Protein AF-A0A4Q4U4B1-F1 (afdb_monomer)

Mean predicted aligned error: 14.57 Å

Structure (mmCIF, N/CA/C/O backbone):
data_AF-A0A4Q4U4B1-F1
#
_entry.id   AF-A0A4Q4U4B1-F1
#
loop_
_atom_site.group_PDB
_atom_site.id
_atom_site.type_symbol
_atom_site.label_atom_id
_atom_site.label_alt_id
_atom_site.label_comp_id
_atom_site.label_asym_id
_atom_site.label_entity_id
_atom_site.label_seq_id
_atom_site.pdbx_PDB_ins_code
_atom_site.Cartn_x
_atom_site.Cartn_y
_atom_site.Cartn_z
_atom_site.occupancy
_atom_site.B_iso_or_equiv
_atom_site.auth_seq_id
_atom_site.auth_comp_id
_atom_site.auth_asym_id
_atom_site.auth_atom_id
_atom_site.pdbx_PDB_model_num
ATOM 1 N N . MET A 1 1 ? 10.221 44.902 -9.399 1.00 35.25 1 MET A N 1
ATOM 2 C CA . MET A 1 1 ? 10.440 44.088 -10.611 1.00 35.25 1 MET A CA 1
ATOM 3 C C . MET A 1 1 ? 10.568 42.653 -10.147 1.00 35.25 1 MET A C 1
ATOM 5 O O . MET A 1 1 ? 11.417 42.400 -9.306 1.00 35.25 1 MET A O 1
ATOM 9 N N . ALA A 1 2 ? 9.642 41.782 -10.545 1.00 31.12 2 ALA A N 1
ATOM 10 C CA . ALA A 1 2 ? 9.641 40.383 -10.126 1.00 31.12 2 ALA A CA 1
ATOM 11 C C . ALA A 1 2 ? 10.619 39.601 -11.010 1.00 31.12 2 ALA A C 1
ATOM 13 O O . ALA A 1 2 ? 10.544 39.705 -12.234 1.00 31.12 2 ALA A O 1
ATOM 14 N N . GLU A 1 3 ? 11.543 38.870 -10.393 1.00 31.72 3 GLU A N 1
ATOM 15 C CA . GLU A 1 3 ? 12.432 37.963 -11.113 1.00 31.72 3 GLU A CA 1
ATOM 16 C C . GLU A 1 3 ? 11.617 36.818 -11.736 1.00 31.72 3 GLU A C 1
ATOM 18 O O . GLU A 1 3 ? 10.682 36.311 -11.104 1.00 31.72 3 GLU A O 1
ATOM 23 N N . PRO A 1 4 ? 11.929 36.410 -12.976 1.00 34.06 4 PRO A N 1
ATOM 24 C CA . PRO A 1 4 ? 11.240 35.307 -13.616 1.00 34.06 4 PRO A CA 1
ATOM 25 C C . PRO A 1 4 ? 11.594 33.996 -12.909 1.00 34.06 4 PRO A C 1
ATOM 27 O O . PRO A 1 4 ? 12.762 33.640 -12.760 1.00 34.06 4 PRO A O 1
ATOM 30 N N . ILE A 1 5 ? 10.561 33.256 -12.508 1.00 35.19 5 ILE A N 1
ATOM 31 C CA . ILE A 1 5 ? 10.685 31.866 -12.071 1.00 35.19 5 ILE A CA 1
ATOM 32 C C . ILE A 1 5 ? 11.174 31.062 -13.279 1.00 35.19 5 ILE A C 1
ATOM 34 O O . ILE A 1 5 ? 10.413 30.812 -14.215 1.00 35.19 5 ILE A O 1
ATOM 38 N N . ILE A 1 6 ? 12.448 30.673 -13.271 1.00 33.06 6 ILE A N 1
ATOM 39 C CA . ILE A 1 6 ? 12.983 29.721 -14.242 1.00 33.06 6 ILE A CA 1
ATOM 40 C C . ILE A 1 6 ? 12.485 28.337 -13.834 1.00 33.06 6 ILE A C 1
ATOM 42 O O . ILE A 1 6 ? 12.949 27.747 -12.861 1.00 33.06 6 ILE A O 1
ATOM 46 N N . ILE A 1 7 ? 11.498 27.834 -14.571 1.00 36.81 7 ILE A N 1
ATOM 47 C CA . ILE A 1 7 ? 11.110 26.427 -14.514 1.00 36.81 7 ILE A CA 1
ATOM 48 C C . ILE A 1 7 ? 12.234 25.656 -15.210 1.00 36.81 7 ILE A C 1
ATOM 50 O O . ILE A 1 7 ? 12.491 25.864 -16.395 1.00 36.81 7 ILE A O 1
ATOM 54 N N . ASN A 1 8 ? 12.943 24.812 -14.461 1.00 36.69 8 ASN A N 1
ATOM 55 C CA . ASN A 1 8 ? 14.003 23.963 -14.996 1.00 36.69 8 ASN A CA 1
ATOM 56 C C . ASN A 1 8 ? 13.370 22.914 -15.931 1.00 36.69 8 ASN A C 1
ATOM 58 O O . ASN A 1 8 ? 12.749 21.961 -15.473 1.00 36.69 8 ASN A O 1
ATOM 62 N N . LEU A 1 9 ? 13.494 23.114 -17.244 1.00 40.62 9 LEU A N 1
ATOM 63 C CA . LEU A 1 9 ? 12.963 22.237 -18.300 1.00 40.62 9 LEU A CA 1
ATOM 64 C C . LEU A 1 9 ? 13.873 21.019 -18.590 1.00 40.62 9 LEU A C 1
ATOM 66 O O . LEU A 1 9 ? 13.702 20.353 -19.607 1.00 40.62 9 LEU A O 1
ATOM 70 N N . SER A 1 10 ? 14.863 20.727 -17.736 1.00 46.00 10 SER A N 1
ATOM 71 C CA . SER A 1 10 ? 15.859 19.666 -17.967 1.00 46.00 10 SER A CA 1
ATOM 72 C C . SER A 1 10 ? 15.389 18.252 -17.610 1.00 46.00 10 SER A C 1
ATOM 74 O O . SER A 1 10 ? 15.945 17.288 -18.131 1.00 46.00 10 SER A O 1
ATOM 76 N N . ASP A 1 11 ? 14.381 18.104 -16.743 1.00 53.09 11 ASP A N 1
ATOM 77 C CA . ASP A 1 11 ? 13.978 16.789 -16.212 1.00 53.09 11 ASP A CA 1
ATOM 78 C C . ASP A 1 11 ? 13.028 16.008 -17.138 1.00 53.09 11 ASP A C 1
ATOM 80 O O . ASP A 1 11 ? 12.993 14.776 -17.084 1.00 53.09 11 ASP A O 1
ATOM 84 N N . GLU A 1 12 ? 12.299 16.683 -18.038 1.00 56.47 12 GLU A N 1
ATOM 85 C CA . GLU A 1 12 ? 11.370 16.010 -18.964 1.00 56.47 12 GLU A CA 1
ATOM 86 C C . GLU A 1 12 ? 12.099 15.110 -19.983 1.00 56.47 12 GLU A C 1
ATOM 88 O O . GLU A 1 12 ? 11.572 14.071 -20.396 1.00 56.47 12 GLU A O 1
ATOM 93 N N . ASP A 1 13 ? 13.331 15.461 -20.369 1.00 70.06 13 ASP A N 1
ATOM 94 C CA . ASP A 1 13 ? 14.094 14.719 -21.382 1.00 70.06 13 ASP A CA 1
ATOM 95 C C . ASP A 1 13 ? 14.660 13.398 -20.829 1.00 70.06 13 ASP A C 1
ATOM 97 O O . ASP A 1 13 ? 14.615 12.353 -21.486 1.00 70.06 13 ASP A O 1
ATOM 101 N N . GLY A 1 14 ? 15.112 13.404 -19.569 1.00 77.81 14 GLY A N 1
ATOM 102 C CA . GLY A 1 14 ? 15.640 12.215 -18.894 1.00 77.81 14 GLY A CA 1
ATOM 103 C C . GLY A 1 14 ? 14.582 11.126 -18.717 1.00 77.81 14 GLY A C 1
ATOM 104 O O . GLY A 1 14 ? 14.799 9.968 -19.094 1.00 77.81 14 GLY A O 1
ATOM 105 N N . SER A 1 15 ? 13.405 11.498 -18.209 1.00 83.25 15 SER A N 1
ATOM 106 C CA . SER A 1 15 ? 12.271 10.582 -18.053 1.00 83.25 15 SER A CA 1
ATOM 107 C C . SER A 1 15 ? 11.820 9.992 -19.378 1.00 83.25 15 SER A C 1
ATOM 109 O O . SER A 1 15 ? 11.672 8.771 -19.492 1.00 83.25 15 SER A O 1
ATOM 111 N N . LYS A 1 16 ? 11.645 10.835 -20.401 1.00 86.44 16 LYS A N 1
ATOM 112 C CA . LYS A 1 16 ? 11.211 10.388 -21.725 1.00 86.44 16 LYS A CA 1
ATOM 113 C C . LYS A 1 16 ? 12.208 9.409 -22.338 1.00 86.44 16 LYS A C 1
ATOM 115 O O . LYS A 1 16 ? 11.804 8.322 -22.753 1.00 86.44 16 LYS A O 1
ATOM 120 N N . ARG A 1 17 ? 13.508 9.725 -22.295 1.00 88.75 17 ARG A N 1
ATOM 121 C CA . ARG A 1 17 ? 14.579 8.841 -22.783 1.00 88.75 17 ARG A CA 1
ATOM 122 C C . ARG A 1 17 ? 14.534 7.471 -22.113 1.00 88.75 17 ARG A C 1
ATOM 124 O O . ARG A 1 17 ? 14.611 6.440 -22.780 1.00 88.75 17 ARG A O 1
ATOM 131 N N . VAL A 1 18 ? 14.388 7.449 -20.790 1.00 90.00 18 VAL A N 1
ATOM 132 C CA . VAL A 1 18 ? 14.334 6.206 -20.017 1.00 90.00 18 VAL A CA 1
ATOM 133 C C . VAL A 1 18 ? 13.080 5.390 -20.343 1.00 90.00 18 VAL A C 1
ATOM 135 O O . VAL A 1 18 ? 13.155 4.163 -20.456 1.00 90.00 18 VAL A O 1
ATOM 138 N N . VAL A 1 19 ? 11.929 6.043 -20.508 1.00 92.12 19 VAL A N 1
ATOM 139 C CA . VAL A 1 19 ? 10.676 5.383 -20.896 1.00 92.12 19 VAL A CA 1
ATOM 140 C C . VAL A 1 19 ? 10.771 4.799 -22.304 1.00 92.12 19 VAL A C 1
ATOM 142 O O . VAL A 1 19 ? 10.322 3.669 -22.514 1.00 92.12 19 VAL A O 1
ATOM 145 N N . ASP A 1 20 ? 11.380 5.516 -23.246 1.00 91.75 20 ASP A N 1
ATOM 146 C CA . ASP A 1 20 ? 11.574 5.050 -24.620 1.00 91.75 20 ASP A CA 1
ATOM 147 C C . ASP A 1 20 ? 12.553 3.871 -24.691 1.00 91.75 20 ASP A C 1
ATOM 149 O O . ASP A 1 20 ? 12.300 2.905 -25.419 1.00 91.75 20 ASP A O 1
ATOM 153 N N . GLU A 1 21 ? 13.608 3.867 -23.870 1.00 92.62 21 GLU A N 1
ATOM 154 C CA . GLU A 1 21 ? 14.495 2.708 -23.718 1.00 92.62 21 GLU A CA 1
ATOM 155 C C . GLU A 1 21 ? 13.730 1.487 -23.189 1.00 92.62 21 GLU A C 1
ATOM 157 O O . GLU A 1 21 ? 13.805 0.405 -23.774 1.00 92.62 21 GLU A O 1
ATOM 162 N N . LEU A 1 22 ? 12.931 1.652 -22.127 1.00 92.69 22 LEU A N 1
ATOM 163 C CA . LEU A 1 22 ? 12.118 0.566 -21.571 1.00 92.69 22 LEU A CA 1
ATOM 164 C C . LEU A 1 22 ? 11.094 0.053 -22.594 1.00 92.69 22 LEU A C 1
ATOM 166 O O . LEU A 1 22 ? 10.910 -1.158 -22.736 1.00 92.69 22 LEU A O 1
ATOM 170 N N . ARG A 1 23 ? 10.437 0.950 -23.334 1.00 94.19 23 ARG A N 1
ATOM 171 C CA . ARG A 1 23 ? 9.486 0.594 -24.394 1.00 94.19 23 ARG A CA 1
ATOM 172 C C . ARG A 1 23 ? 10.165 -0.205 -25.504 1.00 94.19 23 ARG A C 1
ATOM 174 O O . ARG A 1 23 ? 9.647 -1.251 -25.897 1.00 94.19 23 ARG A O 1
ATOM 181 N N . THR A 1 24 ? 11.323 0.257 -25.965 1.00 93.19 24 THR A N 1
ATOM 182 C CA . THR A 1 24 ? 12.123 -0.407 -27.003 1.00 93.19 24 THR A CA 1
ATOM 183 C C . THR A 1 24 ? 12.569 -1.786 -26.536 1.00 93.19 24 THR A C 1
ATOM 185 O O . THR A 1 24 ? 12.336 -2.779 -27.225 1.00 93.19 24 THR A O 1
ATOM 188 N N . HIS A 1 25 ? 13.105 -1.886 -25.322 1.00 93.12 25 HIS A N 1
ATOM 189 C CA . HIS A 1 25 ? 13.522 -3.149 -24.723 1.00 93.12 25 HIS A CA 1
ATOM 190 C C . HIS A 1 25 ? 12.370 -4.159 -24.631 1.00 93.12 25 HIS A C 1
ATOM 192 O O . HIS A 1 25 ? 12.463 -5.288 -25.112 1.00 93.12 25 HIS A O 1
ATOM 198 N N . PHE A 1 26 ? 11.221 -3.757 -24.086 1.00 92.81 26 PHE A N 1
ATOM 199 C CA . PHE A 1 26 ? 10.075 -4.662 -23.965 1.00 92.81 26 PHE A CA 1
ATOM 200 C C . PHE A 1 26 ? 9.342 -4.926 -25.288 1.00 92.81 26 PHE A C 1
ATOM 202 O O . PHE A 1 26 ? 8.484 -5.808 -25.333 1.00 92.81 26 PHE A O 1
ATOM 209 N N . SER A 1 27 ? 9.688 -4.241 -26.381 1.00 88.62 27 SER A N 1
ATOM 210 C CA . SER A 1 27 ? 9.218 -4.622 -27.717 1.00 88.62 27 SER A CA 1
ATOM 211 C C . SER A 1 27 ? 9.907 -5.905 -28.213 1.00 88.62 27 SER A C 1
ATOM 213 O O . SER A 1 27 ? 9.246 -6.783 -28.778 1.00 88.62 27 SER A O 1
ATOM 215 N N . THR A 1 28 ? 11.198 -6.077 -27.902 1.00 87.38 28 THR A N 1
ATOM 216 C CA . THR A 1 28 ? 12.039 -7.187 -28.391 1.00 87.38 28 THR A CA 1
ATOM 217 C C . THR A 1 28 ? 11.976 -8.418 -27.483 1.00 87.38 28 THR A C 1
ATOM 219 O O . THR A 1 28 ? 12.123 -9.555 -27.939 1.00 87.38 28 THR A O 1
ATOM 222 N N . VAL A 1 29 ? 11.689 -8.233 -26.191 1.00 87.75 29 VAL A N 1
ATOM 223 C CA . VAL A 1 29 ? 11.566 -9.333 -25.226 1.00 87.75 29 VAL A CA 1
ATOM 224 C C . VAL A 1 29 ? 10.427 -10.292 -25.612 1.00 87.75 29 VAL A C 1
ATOM 226 O O . VAL A 1 29 ? 9.265 -9.920 -25.770 1.00 87.75 29 VAL A O 1
ATOM 229 N N . ARG A 1 30 ? 10.732 -11.594 -25.693 1.00 82.50 30 ARG A N 1
ATOM 230 C CA . ARG A 1 30 ? 9.799 -12.624 -26.198 1.00 82.50 30 ARG A CA 1
ATOM 231 C C . ARG A 1 30 ? 8.500 -12.785 -25.394 1.00 82.50 30 ARG A C 1
ATOM 233 O O . ARG A 1 30 ? 7.482 -13.154 -25.966 1.00 82.50 30 ARG A O 1
ATOM 240 N N . ARG A 1 31 ? 8.527 -12.602 -24.068 1.00 85.88 31 ARG A N 1
ATOM 241 C CA . ARG A 1 31 ? 7.408 -12.973 -23.164 1.00 85.88 31 ARG A CA 1
ATOM 242 C C . ARG A 1 31 ? 6.678 -11.796 -22.526 1.00 85.88 31 ARG A C 1
ATOM 244 O O . ARG A 1 31 ? 5.652 -12.018 -21.888 1.00 85.88 31 ARG A O 1
ATOM 251 N N . TRP A 1 32 ? 7.205 -10.590 -22.669 1.00 89.69 32 TRP A N 1
ATOM 252 C CA . TRP A 1 32 ? 6.700 -9.388 -22.018 1.00 89.69 32 TRP A CA 1
ATOM 253 C C . TRP A 1 32 ? 6.580 -8.281 -23.046 1.00 89.69 32 TRP A C 1
ATOM 255 O O . TRP A 1 32 ? 7.331 -8.272 -24.014 1.00 89.69 32 TRP A O 1
ATOM 265 N N . GLU A 1 33 ? 5.630 -7.386 -22.833 1.00 91.62 33 GLU A N 1
ATOM 266 C CA . GLU A 1 33 ? 5.438 -6.185 -23.632 1.00 91.62 33 GLU A CA 1
ATOM 267 C C . GLU A 1 33 ? 5.189 -4.986 -22.723 1.00 91.62 33 GLU A C 1
ATOM 269 O O . GLU A 1 33 ? 4.611 -5.114 -21.636 1.00 91.62 33 GLU A O 1
ATOM 274 N N . PHE A 1 34 ? 5.638 -3.822 -23.182 1.00 93.31 34 PHE A N 1
ATOM 275 C CA . PHE A 1 34 ? 5.333 -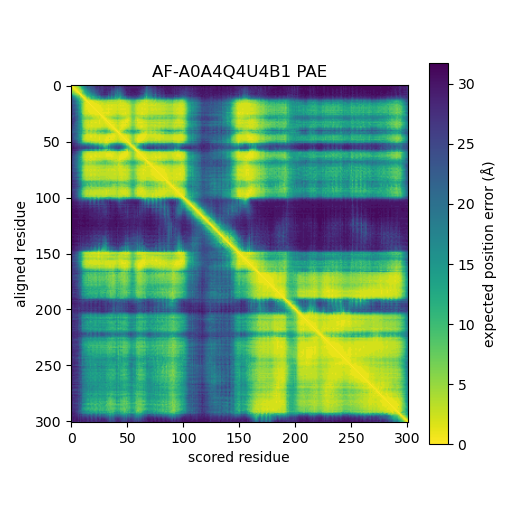2.548 -22.554 1.00 93.31 34 PHE A CA 1
ATOM 276 C C . PHE A 1 34 ? 3.828 -2.277 -22.656 1.00 93.31 34 PHE A C 1
ATOM 278 O O . PHE A 1 34 ? 3.251 -2.397 -23.735 1.00 93.31 34 PHE A O 1
ATOM 285 N N . GLU A 1 35 ? 3.189 -1.905 -21.546 1.00 92.12 35 GLU A N 1
ATOM 286 C CA . GLU A 1 35 ? 1.764 -1.561 -21.524 1.00 92.12 35 GLU A CA 1
ATOM 287 C C . GLU A 1 35 ? 1.560 -0.054 -21.335 1.00 92.12 35 GLU A C 1
ATOM 289 O O . GLU A 1 35 ? 0.910 0.575 -22.162 1.00 92.12 35 GLU A O 1
ATOM 294 N N . THR A 1 36 ? 2.110 0.543 -20.272 1.00 92.56 36 THR A N 1
ATOM 295 C CA . THR A 1 36 ? 1.952 1.985 -20.001 1.00 92.56 36 THR A CA 1
ATOM 296 C C . THR A 1 36 ? 3.011 2.511 -19.036 1.00 92.56 36 THR A C 1
ATOM 298 O O . THR A 1 36 ? 3.532 1.757 -18.218 1.00 92.56 36 THR A O 1
ATOM 301 N N . LEU A 1 37 ? 3.266 3.819 -19.056 1.00 91.00 37 LEU A N 1
ATOM 302 C CA . LEU A 1 37 ? 3.885 4.522 -17.931 1.00 91.00 37 LEU A CA 1
ATOM 303 C C . LEU A 1 37 ? 2.884 4.565 -16.761 1.00 91.00 37 LEU A C 1
ATOM 305 O O . LEU A 1 37 ? 1.696 4.806 -16.981 1.00 91.00 37 LEU A O 1
ATOM 309 N N . LEU A 1 38 ? 3.333 4.262 -15.541 1.00 86.56 38 LEU A N 1
ATOM 310 C CA . LEU A 1 38 ? 2.514 4.318 -14.320 1.00 86.56 38 LEU A CA 1
ATOM 311 C C . LEU A 1 38 ? 2.822 5.545 -13.479 1.00 86.56 38 LEU A C 1
ATOM 313 O O . LEU A 1 38 ? 1.910 6.141 -12.911 1.00 86.56 38 LEU A O 1
ATOM 317 N N . GLN A 1 39 ? 4.106 5.859 -13.350 1.00 83.44 39 GLN A N 1
ATOM 318 C CA . GLN A 1 39 ? 4.572 6.969 -12.547 1.00 83.44 39 GLN A CA 1
ATOM 319 C C . GLN A 1 39 ? 5.866 7.513 -13.131 1.00 83.44 39 GLN A C 1
ATOM 321 O O . GLN A 1 39 ? 6.767 6.756 -13.489 1.00 83.44 39 GLN A O 1
ATOM 326 N N . GLU A 1 40 ? 5.939 8.830 -13.148 1.00 85.62 40 GLU A N 1
ATOM 327 C CA . GLU A 1 40 ? 7.150 9.601 -13.340 1.00 85.62 40 GLU A CA 1
ATOM 328 C C . GLU A 1 40 ? 7.421 10.337 -12.030 1.00 85.62 40 GLU A C 1
ATOM 330 O O . GLU A 1 40 ? 6.496 10.844 -11.387 1.00 85.62 40 GLU A O 1
ATOM 335 N N . GLY A 1 41 ? 8.660 10.303 -11.562 1.00 74.50 41 GLY A N 1
ATOM 336 C CA . GLY A 1 41 ? 9.058 10.994 -10.349 1.00 74.50 41 GLY A CA 1
ATOM 337 C C . GLY A 1 41 ? 10.497 11.459 -10.449 1.00 74.50 41 GLY A C 1
ATOM 338 O O . GLY A 1 41 ? 11.254 10.957 -11.272 1.00 74.50 41 GLY A O 1
ATOM 339 N N . ALA A 1 42 ? 10.877 12.363 -9.547 1.00 71.62 42 ALA A N 1
ATOM 340 C CA . ALA A 1 42 ? 12.203 12.981 -9.529 1.00 71.62 42 ALA A CA 1
ATOM 341 C C . ALA A 1 42 ? 13.368 11.971 -9.505 1.00 71.62 42 ALA A C 1
ATOM 343 O O . ALA A 1 42 ? 14.458 12.279 -9.956 1.00 71.62 42 ALA A O 1
ATOM 344 N N . TYR A 1 43 ? 13.137 10.756 -8.993 1.00 76.50 43 TYR A N 1
ATOM 345 C CA . TYR A 1 43 ? 14.179 9.740 -8.815 1.00 76.50 43 TYR A CA 1
ATOM 346 C C . TYR A 1 43 ? 14.106 8.577 -9.814 1.00 76.50 43 TYR A C 1
ATOM 348 O O . TYR A 1 43 ? 14.902 7.642 -9.743 1.00 76.50 43 TYR A O 1
ATOM 356 N N . GLY A 1 44 ? 13.098 8.536 -10.686 1.00 86.25 44 GLY A N 1
ATOM 357 C CA . GLY A 1 44 ? 12.864 7.350 -11.501 1.00 86.25 44 GLY A CA 1
ATOM 358 C C . GLY A 1 44 ? 11.503 7.293 -12.169 1.00 86.25 44 GLY A C 1
ATOM 359 O O . GLY A 1 44 ? 10.553 7.972 -11.7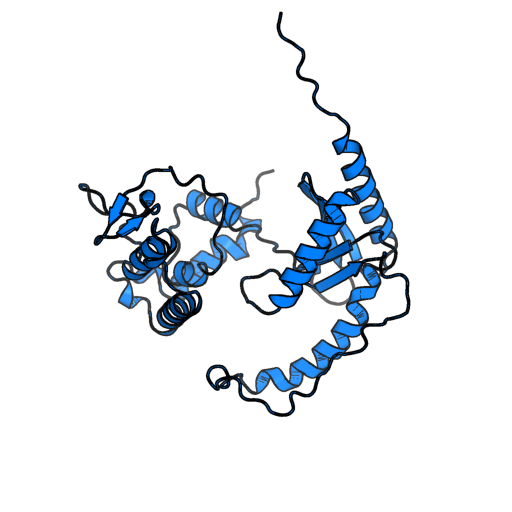80 1.00 86.25 44 GLY A O 1
ATOM 360 N N . VAL A 1 45 ? 11.391 6.373 -13.120 1.00 91.69 45 VAL A N 1
ATOM 361 C CA . VAL A 1 45 ? 10.123 6.018 -13.758 1.00 91.69 45 VAL A CA 1
ATOM 362 C C . VAL A 1 45 ? 9.671 4.634 -13.318 1.00 91.69 45 VAL A C 1
ATOM 364 O O . VAL A 1 45 ? 10.474 3.743 -13.022 1.00 91.69 45 VAL A O 1
ATOM 367 N N . VAL A 1 46 ? 8.357 4.437 -13.310 1.00 92.50 46 VAL A N 1
ATOM 368 C CA . VAL A 1 46 ? 7.720 3.139 -13.115 1.00 92.50 46 VAL A CA 1
ATOM 369 C C . VAL A 1 46 ? 6.813 2.865 -14.299 1.00 92.50 46 VAL A C 1
ATOM 371 O O . VAL A 1 46 ? 5.875 3.616 -14.557 1.00 92.50 46 VAL A O 1
ATOM 374 N N . VAL A 1 47 ? 7.051 1.762 -14.997 1.00 93.75 47 VAL A N 1
ATOM 375 C CA . VAL A 1 47 ? 6.257 1.331 -16.152 1.00 93.75 47 VAL A CA 1
ATOM 376 C C . VAL A 1 47 ? 5.533 0.029 -15.839 1.00 93.75 47 VAL A C 1
ATOM 378 O O . VAL A 1 47 ? 6.004 -0.799 -15.059 1.00 93.75 47 VAL A O 1
ATOM 381 N N . ARG A 1 48 ? 4.373 -0.175 -16.452 1.00 93.81 48 ARG A N 1
ATOM 382 C CA . ARG A 1 48 ? 3.642 -1.437 -16.424 1.00 93.81 48 ARG A CA 1
ATOM 383 C C . ARG A 1 48 ? 4.023 -2.258 -17.640 1.00 93.81 48 ARG A C 1
ATOM 385 O O . ARG A 1 48 ? 3.935 -1.775 -18.769 1.00 93.81 48 ARG A O 1
ATOM 392 N N . ILE A 1 49 ? 4.376 -3.512 -17.402 1.00 92.88 49 ILE A N 1
ATOM 393 C CA . ILE A 1 49 ? 4.548 -4.514 -18.451 1.00 92.88 49 ILE A CA 1
ATOM 394 C C . ILE A 1 49 ? 3.507 -5.610 -18.275 1.00 92.88 49 ILE A C 1
ATOM 396 O O . ILE A 1 49 ? 3.149 -5.974 -17.150 1.00 92.88 49 ILE A O 1
ATOM 400 N N . LYS A 1 50 ? 3.045 -6.174 -19.386 1.00 91.12 50 LYS A N 1
ATOM 401 C CA . LYS A 1 50 ? 2.143 -7.326 -19.388 1.00 91.12 50 LYS A CA 1
ATOM 402 C C . LYS A 1 50 ? 2.806 -8.509 -20.072 1.00 91.12 50 LYS A C 1
ATOM 404 O O . LYS A 1 50 ? 3.639 -8.365 -20.965 1.00 91.12 50 LYS A O 1
ATOM 409 N N . LYS A 1 51 ? 2.479 -9.706 -19.605 1.00 88.56 51 LYS A N 1
ATOM 410 C CA . LYS A 1 51 ? 2.923 -10.943 -20.236 1.00 88.56 51 LYS A CA 1
ATOM 411 C C . LYS A 1 51 ? 2.191 -11.081 -21.570 1.00 88.56 51 LYS A C 1
ATOM 413 O O . LYS A 1 51 ? 0.962 -11.048 -21.581 1.00 88.56 51 LYS A O 1
ATOM 418 N N . LYS A 1 52 ? 2.938 -11.277 -22.658 1.00 84.69 52 LYS A N 1
ATOM 419 C CA . LYS A 1 52 ? 2.372 -11.533 -23.990 1.00 84.69 52 LYS A CA 1
ATOM 420 C C . LYS A 1 52 ? 1.454 -12.757 -23.917 1.00 84.69 52 LYS A C 1
ATOM 422 O O . LYS A 1 52 ? 1.824 -13.776 -23.318 1.00 84.69 52 LYS A O 1
ATOM 427 N N . THR A 1 53 ? 0.255 -12.637 -24.479 1.00 72.75 53 THR A N 1
ATOM 428 C CA . THR A 1 53 ? -0.772 -13.683 -24.450 1.00 72.75 53 THR A CA 1
ATOM 429 C C . THR A 1 53 ? -0.225 -14.967 -25.079 1.00 72.75 53 THR A C 1
ATOM 431 O O . THR A 1 53 ? 0.318 -14.949 -26.180 1.00 72.75 53 THR A O 1
ATOM 434 N N . GLY A 1 54 ? -0.330 -16.087 -24.364 1.00 63.78 54 GLY A N 1
ATOM 435 C CA . GLY A 1 54 ? -0.049 -17.430 -24.883 1.00 63.78 54 GLY A CA 1
ATOM 436 C C . GLY A 1 54 ? -1.233 -18.354 -24.601 1.00 63.78 54 GLY A C 1
ATOM 437 O O . GLY A 1 54 ? -2.185 -17.923 -23.960 1.00 63.78 54 GLY A O 1
ATOM 438 N N . LEU A 1 55 ? -1.155 -19.627 -25.012 1.00 49.59 55 LEU A N 1
ATOM 439 C CA . LEU A 1 55 ? -2.239 -20.624 -24.878 1.00 49.59 55 LEU A CA 1
ATOM 440 C C . LEU A 1 55 ? -2.809 -20.828 -23.450 1.00 49.59 55 LEU A C 1
ATOM 442 O O . LEU A 1 55 ? -3.812 -21.516 -23.301 1.00 49.59 55 LEU A O 1
ATOM 446 N N . PHE A 1 56 ? -2.206 -20.256 -22.401 1.00 48.75 56 PHE A N 1
ATOM 447 C CA . PHE A 1 56 ? -2.668 -20.388 -21.017 1.00 48.75 56 PHE A CA 1
ATOM 448 C C . PHE A 1 56 ? -3.236 -19.074 -20.470 1.00 48.75 56 PHE A C 1
ATOM 450 O O . PHE A 1 56 ? -2.577 -18.032 -20.494 1.00 48.75 56 PHE A O 1
ATOM 457 N N . VAL A 1 57 ? -4.456 -19.186 -19.942 1.00 50.88 57 VAL A N 1
ATOM 458 C CA . VAL A 1 57 ? -5.354 -18.126 -19.473 1.00 50.88 57 VAL A CA 1
ATOM 459 C C . VAL A 1 57 ? -4.757 -17.355 -18.288 1.00 50.88 57 VAL A C 1
ATOM 461 O O . VAL A 1 57 ? -4.444 -17.933 -17.249 1.00 50.88 57 VAL A O 1
ATOM 464 N N . GLY A 1 58 ? -4.606 -16.037 -18.455 1.00 60.12 58 GLY A N 1
ATOM 465 C CA . GLY A 1 58 ? -4.268 -15.084 -17.394 1.00 60.12 58 GLY A CA 1
ATOM 466 C C . GLY A 1 58 ? -3.325 -13.969 -17.858 1.00 60.12 58 GLY A C 1
ATOM 467 O O . GLY A 1 58 ? -2.164 -14.225 -18.194 1.00 60.12 58 GLY A O 1
ATOM 468 N N . VAL A 1 59 ? -3.795 -12.716 -17.830 1.00 69.81 59 VAL A N 1
ATOM 469 C CA . VAL A 1 59 ? -2.940 -11.537 -18.038 1.00 69.81 59 VAL A CA 1
ATOM 470 C C . VAL A 1 59 ? -2.128 -11.320 -16.765 1.00 69.81 59 VAL A C 1
ATOM 472 O O . VAL A 1 59 ? -2.659 -10.912 -15.740 1.00 69.81 59 VAL A O 1
ATOM 475 N N . ARG A 1 60 ? -0.827 -11.621 -16.807 1.00 85.00 60 ARG A N 1
ATOM 476 C CA . ARG A 1 60 ? 0.088 -11.298 -15.703 1.00 85.00 60 ARG A CA 1
ATOM 477 C C . ARG A 1 60 ? 0.726 -9.941 -15.971 1.00 85.00 60 ARG A C 1
ATOM 479 O O . ARG A 1 60 ? 1.397 -9.791 -16.990 1.00 85.00 60 ARG A O 1
ATOM 486 N N . ARG A 1 61 ? 0.571 -8.998 -15.043 1.00 89.94 61 ARG A N 1
ATOM 487 C CA . ARG A 1 61 ? 1.202 -7.671 -15.091 1.00 89.94 61 ARG A CA 1
ATOM 488 C C . ARG A 1 61 ? 2.307 -7.540 -14.050 1.00 89.94 61 ARG A C 1
ATOM 490 O O . ARG A 1 61 ? 2.231 -8.159 -12.989 1.00 89.94 61 ARG A O 1
ATOM 497 N N . LEU A 1 62 ? 3.325 -6.748 -14.364 1.00 92.19 62 LEU A N 1
ATOM 498 C CA . LEU A 1 62 ? 4.396 -6.350 -13.449 1.00 92.19 62 LEU A CA 1
ATOM 499 C C . LEU A 1 62 ? 4.608 -4.837 -13.533 1.00 92.19 62 LEU A C 1
ATOM 501 O O . LEU A 1 62 ? 4.370 -4.235 -14.580 1.00 92.19 62 LEU A O 1
ATOM 505 N N . ALA A 1 63 ? 5.080 -4.247 -12.439 1.00 92.81 63 ALA A N 1
ATOM 506 C CA . ALA A 1 63 ? 5.629 -2.898 -12.437 1.00 92.81 63 ALA A CA 1
ATOM 507 C C . ALA A 1 63 ? 7.157 -2.984 -12.507 1.00 92.81 63 ALA A C 1
ATOM 509 O O . ALA A 1 63 ? 7.769 -3.738 -11.751 1.00 92.81 63 ALA A O 1
ATOM 510 N N . VAL A 1 64 ? 7.766 -2.233 -13.419 1.00 93.81 64 VAL A N 1
ATOM 511 C CA . VAL A 1 64 ? 9.218 -2.134 -13.584 1.00 93.81 64 VAL A CA 1
ATOM 512 C C . VAL A 1 64 ? 9.635 -0.721 -13.224 1.00 93.81 64 VAL A C 1
ATOM 514 O O . VAL A 1 64 ? 9.144 0.228 -13.829 1.00 93.81 64 VAL A O 1
ATOM 517 N N . LYS A 1 65 ? 10.516 -0.588 -12.234 1.00 94.00 65 LYS A N 1
ATOM 518 C CA . LYS A 1 65 ? 11.062 0.689 -11.777 1.00 94.00 65 LYS A CA 1
ATOM 519 C C . LYS A 1 65 ? 12.519 0.820 -12.200 1.00 94.00 65 LYS A C 1
ATOM 521 O O . LYS A 1 65 ? 13.280 -0.147 -12.092 1.00 94.00 65 LYS A O 1
ATOM 526 N N . ARG A 1 66 ? 12.879 2.022 -12.645 1.00 92.81 66 ARG A N 1
ATOM 527 C CA . ARG A 1 66 ? 14.220 2.383 -13.101 1.00 92.81 66 ARG A CA 1
ATOM 528 C C . ARG A 1 66 ? 14.581 3.802 -12.664 1.00 92.81 66 ARG A C 1
ATOM 530 O O . ARG A 1 66 ? 13.704 4.663 -12.648 1.00 92.81 66 ARG A O 1
ATOM 537 N N . ALA A 1 67 ? 15.847 4.022 -12.327 1.00 90.69 67 ALA A N 1
ATOM 538 C CA . ALA A 1 67 ? 16.403 5.340 -12.032 1.00 90.69 67 ALA A CA 1
ATOM 539 C C . ALA A 1 67 ? 16.536 6.199 -13.307 1.00 90.69 67 ALA A C 1
ATOM 541 O O . ALA A 1 67 ? 16.608 5.647 -14.409 1.00 90.69 67 ALA A O 1
ATOM 542 N N . LEU A 1 68 ? 16.534 7.530 -13.152 1.00 87.06 68 LEU A N 1
ATOM 543 C CA . LEU A 1 68 ? 16.712 8.483 -14.261 1.00 87.06 68 LEU A CA 1
ATOM 544 C C . LEU A 1 68 ? 18.185 8.775 -14.563 1.00 87.06 68 LEU A C 1
ATOM 546 O O . LEU A 1 68 ? 18.563 8.859 -15.731 1.00 87.06 68 LEU A O 1
ATOM 550 N N . GLY A 1 69 ? 19.006 8.897 -13.521 1.00 82.56 69 GLY A N 1
ATOM 551 C CA . GLY A 1 69 ? 20.420 9.224 -13.615 1.00 82.56 69 GLY A CA 1
ATOM 552 C C . GLY A 1 69 ? 21.251 8.517 -12.547 1.00 82.56 69 GLY A C 1
ATOM 553 O O . GLY A 1 69 ? 20.735 7.766 -11.717 1.00 82.56 69 GLY A O 1
ATOM 554 N N . VAL A 1 70 ? 22.566 8.742 -12.615 1.00 78.50 70 VAL A N 1
ATOM 555 C CA . VAL A 1 70 ? 23.593 8.039 -11.825 1.00 78.50 70 VAL A CA 1
ATOM 556 C C . VAL A 1 70 ? 23.409 8.250 -10.318 1.00 78.50 70 VAL A C 1
ATOM 558 O O . VAL A 1 70 ? 23.576 7.310 -9.537 1.00 78.50 70 VAL A O 1
ATOM 561 N N . ASP A 1 71 ? 23.016 9.455 -9.902 1.00 79.75 71 ASP A N 1
ATOM 562 C CA . ASP A 1 71 ? 22.784 9.777 -8.490 1.00 79.75 71 ASP A CA 1
ATOM 563 C C . ASP A 1 71 ? 21.563 9.021 -7.940 1.00 79.75 71 ASP A C 1
ATOM 565 O O . ASP A 1 71 ? 21.580 8.491 -6.819 1.00 79.75 71 ASP A O 1
ATOM 569 N N . GLU A 1 72 ? 20.521 8.876 -8.760 1.00 86.00 72 GLU A N 1
ATOM 570 C CA . GLU A 1 72 ? 19.302 8.141 -8.434 1.00 86.00 72 GLU A CA 1
ATOM 571 C C . GLU A 1 72 ? 19.525 6.622 -8.410 1.00 86.00 72 GLU A C 1
ATOM 573 O O . GLU A 1 72 ? 18.859 5.902 -7.654 1.00 86.00 72 GLU A O 1
ATOM 578 N N . GLU A 1 73 ? 20.479 6.104 -9.190 1.00 90.00 73 GLU A N 1
ATOM 579 C CA . GLU A 1 73 ? 20.782 4.672 -9.225 1.00 90.00 73 GLU A CA 1
ATOM 580 C C . GLU A 1 73 ? 21.172 4.136 -7.845 1.00 90.00 73 GLU A C 1
ATOM 582 O O . GLU A 1 73 ? 20.702 3.076 -7.426 1.00 90.00 73 GLU A O 1
ATOM 587 N N . ASN A 1 74 ? 21.983 4.879 -7.089 1.00 87.56 74 ASN A N 1
ATOM 588 C CA . ASN A 1 74 ? 22.396 4.471 -5.746 1.00 87.56 74 ASN A CA 1
ATOM 589 C C . ASN A 1 74 ? 21.210 4.385 -4.777 1.00 87.56 74 ASN A C 1
ATOM 591 O O . ASN A 1 74 ? 21.162 3.496 -3.916 1.00 87.56 74 ASN A O 1
ATOM 595 N N . GLN A 1 75 ? 20.215 5.260 -4.931 1.00 85.75 75 GLN A N 1
ATOM 596 C CA . GLN A 1 75 ? 18.980 5.179 -4.154 1.00 85.75 75 GLN A CA 1
ATOM 597 C C . GLN A 1 75 ? 18.184 3.924 -4.520 1.00 85.75 75 GLN A C 1
ATOM 599 O O . GLN A 1 75 ? 17.743 3.192 -3.628 1.00 85.75 75 GLN A O 1
ATOM 604 N N . LEU A 1 76 ? 18.071 3.619 -5.816 1.00 90.06 76 LEU A N 1
ATOM 605 C CA . LEU A 1 76 ? 17.370 2.429 -6.287 1.00 90.06 76 LEU A CA 1
ATOM 606 C C . LEU A 1 76 ? 18.087 1.130 -5.878 1.00 90.06 76 LEU A C 1
ATOM 608 O O . LEU A 1 76 ? 17.429 0.182 -5.447 1.00 90.06 76 LEU A O 1
ATOM 612 N N . ARG A 1 77 ? 19.426 1.086 -5.897 1.00 89.88 77 ARG A N 1
ATOM 613 C CA . ARG A 1 77 ? 20.226 -0.034 -5.355 1.00 89.88 77 ARG A CA 1
ATOM 614 C C . ARG A 1 77 ? 19.926 -0.267 -3.875 1.00 89.88 77 ARG A C 1
ATOM 616 O O . ARG A 1 77 ? 19.683 -1.402 -3.450 1.00 89.88 77 ARG A O 1
ATOM 623 N N . ASN A 1 78 ? 19.896 0.806 -3.087 1.00 85.69 78 ASN A N 1
ATOM 624 C CA . ASN A 1 78 ? 19.564 0.741 -1.666 1.00 85.69 78 ASN A CA 1
ATOM 625 C C . ASN A 1 78 ? 18.131 0.246 -1.430 1.00 85.69 78 ASN A C 1
ATOM 627 O O . ASN A 1 78 ? 17.901 -0.579 -0.540 1.00 85.69 78 ASN A O 1
ATOM 631 N N . GLU A 1 79 ? 17.174 0.699 -2.238 1.00 88.19 79 GLU A N 1
ATOM 632 C CA . GLU A 1 79 ? 15.789 0.229 -2.202 1.00 88.19 79 GLU A CA 1
ATOM 633 C C . GLU A 1 79 ? 15.690 -1.266 -2.534 1.00 88.19 79 GLU A C 1
ATOM 635 O O . GLU A 1 79 ? 15.107 -2.022 -1.755 1.00 88.19 79 GLU A O 1
ATOM 640 N N . ILE A 1 80 ? 16.338 -1.727 -3.612 1.00 88.81 80 ILE A N 1
ATOM 641 C CA . ILE A 1 80 ? 16.405 -3.149 -3.992 1.00 88.81 80 ILE A CA 1
ATOM 642 C C . ILE A 1 80 ? 16.983 -3.983 -2.845 1.00 88.81 80 ILE A C 1
ATOM 644 O O . ILE A 1 80 ? 16.411 -5.011 -2.474 1.00 88.81 80 ILE A O 1
ATOM 648 N N . LYS A 1 81 ? 18.091 -3.537 -2.240 1.00 87.62 81 LYS A N 1
ATOM 649 C CA . LYS A 1 81 ? 18.731 -4.223 -1.108 1.00 87.62 81 LYS A CA 1
ATOM 650 C C . LYS A 1 81 ? 17.786 -4.342 0.090 1.00 87.62 81 LYS A C 1
ATOM 652 O O . LYS A 1 81 ? 17.710 -5.407 0.702 1.00 87.62 81 LYS A O 1
ATOM 657 N N . ARG A 1 82 ? 17.049 -3.277 0.424 1.00 83.00 82 ARG A N 1
ATOM 658 C CA . ARG A 1 82 ? 16.067 -3.277 1.524 1.00 83.00 82 ARG A CA 1
ATOM 659 C C . ARG A 1 82 ? 14.886 -4.195 1.221 1.00 83.00 82 ARG A C 1
ATOM 661 O O . ARG A 1 82 ? 14.551 -5.041 2.043 1.00 83.00 82 ARG A O 1
ATOM 668 N N . LEU A 1 83 ? 14.304 -4.097 0.030 1.00 81.94 83 LEU A N 1
ATOM 669 C CA . LEU A 1 83 ? 13.174 -4.931 -0.377 1.00 81.94 83 LEU A CA 1
ATOM 670 C C . LEU A 1 83 ? 13.544 -6.422 -0.461 1.00 81.94 83 LEU A C 1
ATOM 672 O O . LEU A 1 83 ? 12.734 -7.269 -0.090 1.00 81.94 83 LEU A O 1
ATOM 676 N N . LYS A 1 84 ? 14.780 -6.767 -0.858 1.00 82.38 84 LYS A N 1
ATOM 677 C CA . LYS A 1 84 ? 15.284 -8.153 -0.801 1.00 82.38 84 LYS A CA 1
ATOM 678 C C . LYS A 1 84 ? 15.294 -8.701 0.633 1.00 82.38 84 LYS A C 1
ATOM 680 O O . LYS A 1 84 ? 14.911 -9.851 0.831 1.00 82.38 84 LYS A O 1
ATOM 685 N N . LYS A 1 85 ? 15.672 -7.890 1.631 1.00 77.94 85 LYS A N 1
ATOM 686 C CA . LYS A 1 85 ? 15.636 -8.281 3.058 1.00 77.94 85 LYS A CA 1
ATOM 687 C C . LYS A 1 85 ? 14.214 -8.460 3.590 1.00 77.94 85 LYS A C 1
ATOM 689 O O . LYS A 1 85 ? 13.990 -9.272 4.476 1.00 77.94 85 LYS A O 1
ATOM 694 N N . LEU A 1 86 ? 13.263 -7.716 3.035 1.00 72.69 86 LEU A N 1
ATOM 695 C CA . LEU A 1 86 ? 11.853 -7.730 3.430 1.00 72.69 86 LEU A CA 1
ATOM 696 C C . LEU A 1 86 ? 11.016 -8.755 2.638 1.00 72.69 86 LEU A C 1
ATOM 698 O O . LEU A 1 86 ? 9.789 -8.794 2.747 1.00 72.69 86 LEU A O 1
ATOM 702 N N . ARG A 1 87 ? 11.668 -9.598 1.826 1.00 73.19 87 ARG A N 1
ATOM 703 C CA . ARG A 1 87 ? 11.006 -10.563 0.947 1.00 73.19 87 ARG A CA 1
ATOM 704 C C . ARG A 1 87 ? 10.188 -11.570 1.757 1.00 73.19 87 ARG A C 1
ATOM 706 O O . ARG A 1 87 ? 10.717 -12.297 2.591 1.00 73.19 87 ARG A O 1
ATOM 713 N N . GLY A 1 88 ? 8.903 -11.674 1.426 1.00 64.75 88 GLY A N 1
ATOM 714 C CA . GLY A 1 88 ? 7.980 -12.627 2.047 1.00 64.75 88 GLY A CA 1
ATOM 715 C C . GLY A 1 88 ? 7.092 -12.034 3.138 1.00 64.75 88 GLY A C 1
ATOM 716 O O . GLY A 1 88 ? 6.232 -12.756 3.636 1.00 64.75 88 GLY A O 1
ATOM 717 N N . ALA A 1 89 ? 7.252 -10.750 3.471 1.00 66.50 89 ALA A N 1
ATOM 718 C CA . ALA A 1 89 ? 6.246 -10.018 4.229 1.00 66.50 89 ALA A CA 1
ATOM 719 C C . ALA A 1 89 ? 4.990 -9.818 3.366 1.00 66.50 89 ALA A C 1
ATOM 721 O O . ALA A 1 89 ? 5.083 -9.350 2.234 1.00 66.50 89 ALA A O 1
ATOM 722 N N . GLU A 1 90 ? 3.819 -10.176 3.894 1.00 64.31 90 GLU A N 1
ATOM 723 C CA . GLU A 1 90 ? 2.562 -10.214 3.128 1.00 64.31 90 GLU A CA 1
ATOM 724 C C . GLU A 1 90 ? 2.086 -8.827 2.667 1.00 64.31 90 GLU A C 1
ATOM 726 O O . GLU A 1 90 ? 1.396 -8.715 1.659 1.00 64.31 90 GLU A O 1
ATOM 731 N N . HIS A 1 91 ? 2.501 -7.766 3.365 1.00 65.50 91 HIS A N 1
ATOM 732 C CA . HIS A 1 91 ? 2.128 -6.378 3.066 1.00 65.50 91 HIS A CA 1
ATOM 733 C C . HIS A 1 91 ? 3.200 -5.601 2.295 1.00 65.50 91 HIS A C 1
ATOM 735 O O . HIS A 1 91 ? 3.055 -4.397 2.081 1.00 65.50 91 HIS A O 1
ATOM 741 N N . ILE A 1 92 ? 4.295 -6.257 1.911 1.00 71.19 92 ILE A N 1
ATOM 742 C CA . ILE A 1 92 ? 5.392 -5.631 1.176 1.00 71.19 92 ILE A CA 1
ATOM 743 C C . ILE A 1 92 ? 5.388 -6.188 -0.236 1.00 71.19 92 ILE A C 1
ATOM 745 O O . ILE A 1 92 ? 5.362 -7.401 -0.436 1.00 71.19 92 ILE A O 1
ATOM 749 N N . VAL A 1 93 ? 5.437 -5.280 -1.211 1.00 77.56 93 VAL A N 1
ATOM 750 C CA . VAL A 1 93 ? 5.412 -5.632 -2.629 1.00 77.56 93 VAL A CA 1
ATOM 751 C C . VAL A 1 93 ? 6.488 -6.668 -2.953 1.00 77.56 93 VAL A C 1
ATOM 753 O O . VAL A 1 93 ? 7.669 -6.528 -2.612 1.00 77.56 93 VAL A O 1
ATOM 756 N N . LYS A 1 94 ? 6.082 -7.741 -3.624 1.00 82.88 94 LYS A N 1
ATOM 757 C CA . LYS A 1 94 ? 6.983 -8.826 -3.977 1.00 82.88 94 LYS A CA 1
ATOM 758 C C . LYS A 1 94 ? 7.894 -8.430 -5.134 1.00 82.88 94 LYS A C 1
ATOM 760 O O . LYS A 1 94 ? 7.433 -8.183 -6.251 1.00 82.88 94 LYS A O 1
ATOM 765 N N . ILE A 1 95 ? 9.205 -8.507 -4.899 1.00 87.19 95 ILE A N 1
ATOM 766 C CA . ILE A 1 95 ? 10.198 -8.512 -5.979 1.00 87.19 95 ILE A CA 1
ATOM 767 C C . ILE A 1 95 ? 10.035 -9.793 -6.797 1.00 87.19 95 ILE A C 1
ATOM 769 O O . ILE A 1 95 ? 10.100 -10.909 -6.264 1.00 87.19 95 ILE A O 1
ATOM 773 N N . VAL A 1 96 ? 9.853 -9.614 -8.103 1.00 88.06 96 VAL A N 1
ATOM 774 C CA . VAL A 1 96 ? 9.826 -10.694 -9.091 1.00 88.06 96 VAL A CA 1
ATOM 775 C C . VAL A 1 96 ? 11.199 -10.888 -9.722 1.00 88.06 96 VAL A C 1
ATOM 777 O O . VAL A 1 96 ? 11.609 -12.035 -9.858 1.00 88.06 96 VAL A O 1
ATOM 780 N N . ALA A 1 97 ? 11.892 -9.797 -10.055 1.00 88.81 97 ALA A N 1
ATOM 781 C CA . ALA A 1 97 ? 13.255 -9.801 -10.584 1.00 88.81 97 ALA A CA 1
ATOM 782 C C . ALA A 1 97 ? 13.954 -8.475 -10.245 1.00 88.81 97 ALA A C 1
ATOM 784 O O . ALA A 1 97 ? 13.292 -7.451 -10.084 1.00 88.81 97 ALA A O 1
ATOM 785 N N . ALA A 1 98 ? 15.280 -8.476 -10.151 1.00 89.69 98 ALA A N 1
ATOM 786 C CA . ALA A 1 98 ? 16.083 -7.258 -10.043 1.00 89.69 98 ALA A CA 1
ATOM 787 C C . ALA A 1 98 ? 17.442 -7.478 -10.715 1.00 89.69 98 ALA A C 1
ATOM 789 O O . ALA A 1 98 ? 18.005 -8.566 -10.595 1.00 89.69 98 ALA A O 1
ATOM 790 N N . ARG A 1 99 ? 17.963 -6.462 -11.403 1.00 89.06 99 ARG A N 1
ATOM 791 C CA . ARG A 1 99 ? 19.245 -6.501 -12.118 1.00 89.06 99 ARG A CA 1
ATOM 792 C C . ARG A 1 99 ? 19.961 -5.161 -11.981 1.00 89.06 99 ARG A C 1
ATOM 794 O O . ARG A 1 99 ? 19.301 -4.145 -11.834 1.00 89.06 99 ARG A O 1
ATOM 801 N N . ASP A 1 100 ? 21.283 -5.194 -12.044 1.00 87.69 100 ASP A N 1
ATOM 802 C CA . ASP A 1 100 ? 22.160 -4.029 -12.117 1.00 87.69 100 ASP A CA 1
ATOM 803 C C . ASP A 1 100 ? 23.310 -4.380 -13.072 1.00 87.69 100 ASP A C 1
ATOM 805 O O . ASP A 1 100 ? 23.872 -5.475 -12.971 1.00 87.69 100 ASP A O 1
ATOM 809 N N . ASP A 1 101 ? 23.584 -3.536 -14.059 1.00 77.19 101 ASP A N 1
ATOM 810 C CA . ASP A 1 101 ? 24.558 -3.776 -15.132 1.00 77.19 101 ASP A CA 1
ATOM 811 C C . ASP A 1 101 ? 25.994 -3.378 -14.754 1.00 77.19 101 ASP A C 1
ATOM 813 O O . ASP A 1 101 ? 26.939 -3.937 -15.308 1.00 77.19 101 ASP A O 1
ATOM 817 N N . THR A 1 102 ? 26.172 -2.500 -13.761 1.00 65.19 102 THR A N 1
ATOM 818 C CA . THR A 1 102 ? 27.489 -2.079 -13.251 1.00 65.19 102 THR A CA 1
ATOM 819 C C . THR A 1 102 ? 28.233 -3.183 -12.495 1.00 65.19 102 THR A C 1
ATOM 821 O O . THR A 1 102 ? 29.423 -3.046 -12.222 1.00 65.19 102 THR A O 1
ATOM 824 N N . ASN A 1 103 ? 27.585 -4.318 -12.205 1.00 54.25 103 ASN A N 1
ATOM 825 C CA . ASN A 1 103 ? 28.228 -5.518 -11.651 1.00 54.25 103 ASN A CA 1
ATOM 826 C C . ASN A 1 103 ? 28.939 -6.340 -12.744 1.00 54.25 103 ASN A C 1
ATOM 828 O O . ASN A 1 103 ? 28.785 -7.560 -12.851 1.00 54.25 103 ASN A O 1
ATOM 832 N N . GLY A 1 104 ? 29.708 -5.655 -13.588 1.00 43.88 104 GLY A N 1
ATOM 833 C CA . GLY A 1 104 ? 30.490 -6.223 -14.676 1.00 43.88 104 GLY A CA 1
ATOM 834 C C . GLY A 1 104 ? 31.779 -6.894 -14.207 1.00 43.88 104 GLY A C 1
ATOM 835 O O . GLY A 1 104 ? 32.847 -6.487 -14.635 1.00 43.88 104 GLY A O 1
ATOM 836 N N . THR A 1 105 ? 31.689 -7.938 -13.382 1.00 34.66 105 THR A N 1
ATOM 837 C CA . THR A 1 105 ? 32.719 -8.984 -13.23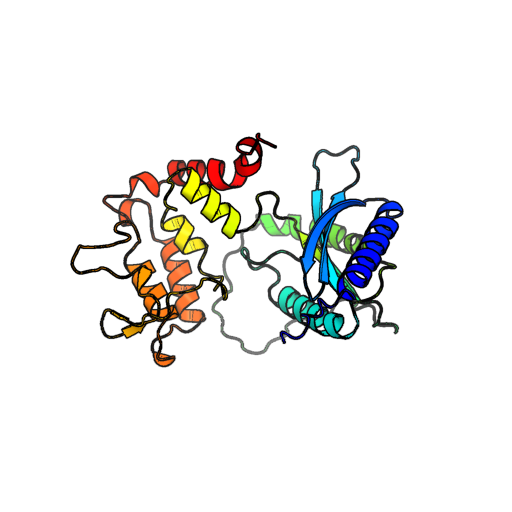9 1.00 34.66 105 THR A CA 1
ATOM 838 C C . THR A 1 105 ? 32.103 -10.217 -12.580 1.00 34.66 105 THR A C 1
ATOM 840 O O . THR A 1 105 ? 31.820 -10.220 -11.393 1.00 34.66 105 THR A O 1
ATOM 843 N N . GLY A 1 106 ? 31.925 -11.291 -13.351 1.00 36.28 106 GLY A N 1
ATOM 844 C CA . GLY A 1 106 ? 32.277 -12.658 -12.937 1.00 36.28 106 GLY A CA 1
ATOM 845 C C . GLY A 1 106 ? 31.602 -13.351 -11.744 1.00 36.28 106 GLY A C 1
ATOM 846 O O . GLY A 1 106 ? 31.706 -14.572 -11.680 1.00 36.28 106 GLY A O 1
ATOM 847 N N . GLU A 1 107 ? 30.879 -12.691 -10.846 1.00 31.88 107 GLU A N 1
ATOM 848 C CA . GLU A 1 107 ? 30.131 -13.365 -9.788 1.00 31.88 107 GLU A CA 1
ATOM 849 C C . GLU A 1 107 ? 28.679 -13.518 -10.214 1.00 31.88 107 GLU A C 1
ATOM 851 O O . GLU A 1 107 ? 27.782 -12.732 -9.919 1.00 31.88 107 GLU A O 1
ATOM 856 N N . ASN A 1 108 ? 28.431 -14.638 -10.893 1.00 35.22 108 ASN A N 1
ATOM 857 C CA . ASN A 1 108 ? 27.195 -15.336 -10.605 1.00 35.22 108 ASN A CA 1
ATOM 858 C C . ASN A 1 108 ? 27.114 -15.451 -9.073 1.00 35.22 108 ASN A C 1
ATOM 860 O O . ASN A 1 108 ? 27.870 -16.243 -8.507 1.00 35.22 108 ASN A O 1
ATOM 864 N N . GLU A 1 109 ? 26.197 -14.734 -8.418 1.00 37.19 109 GLU A N 1
ATOM 865 C CA . GLU A 1 109 ? 25.673 -15.125 -7.105 1.00 37.19 109 GLU A CA 1
ATOM 866 C C . GLU A 1 109 ? 24.982 -16.495 -7.282 1.00 37.19 109 GLU A C 1
ATOM 868 O O . GLU A 1 109 ? 23.760 -16.648 -7.323 1.00 37.19 109 GLU A O 1
ATOM 873 N N . ARG A 1 110 ? 25.802 -17.534 -7.470 1.00 33.66 110 ARG A N 1
ATOM 874 C CA . ARG A 1 110 ? 25.459 -18.934 -7.296 1.00 33.66 110 ARG A CA 1
ATOM 875 C C . ARG A 1 110 ? 25.247 -19.093 -5.801 1.00 33.66 110 ARG A C 1
ATOM 877 O O . ARG A 1 110 ? 26.208 -19.164 -5.056 1.00 33.66 110 ARG A O 1
ATOM 884 N N . ASN A 1 111 ? 23.987 -19.178 -5.391 1.00 36.06 111 ASN A N 1
ATOM 885 C CA . ASN A 1 111 ? 23.541 -19.854 -4.174 1.00 36.06 111 ASN A CA 1
ATOM 886 C C . ASN A 1 111 ? 24.460 -19.714 -2.942 1.00 36.06 111 ASN A C 1
ATOM 888 O O . ASN A 1 111 ? 25.195 -20.643 -2.612 1.00 36.06 111 ASN A O 1
ATOM 892 N N . GLY A 1 112 ? 24.265 -18.660 -2.153 1.00 29.19 112 GLY A N 1
ATOM 893 C CA . GLY A 1 112 ? 24.489 -18.726 -0.709 1.00 29.19 112 GLY A CA 1
ATOM 894 C C . GLY A 1 112 ? 23.365 -19.518 -0.034 1.00 29.19 112 GLY A C 1
ATOM 895 O O . GLY A 1 112 ? 22.529 -18.955 0.664 1.00 29.19 112 GLY A O 1
ATOM 896 N N . LEU A 1 113 ? 23.299 -20.828 -0.297 1.00 35.62 113 LEU A N 1
ATOM 897 C CA . LEU A 1 113 ? 22.699 -21.781 0.633 1.00 35.62 113 LEU A CA 1
ATOM 898 C C . LEU A 1 113 ? 23.746 -22.003 1.728 1.00 35.62 113 LEU A C 1
ATOM 900 O O . LEU A 1 113 ? 24.464 -23.000 1.694 1.00 35.62 113 LEU A O 1
ATOM 904 N N . GLU A 1 114 ? 23.865 -21.073 2.672 1.00 27.89 114 GLU A N 1
ATOM 905 C CA . GLU A 1 114 ? 24.589 -21.381 3.899 1.00 27.89 114 GLU A CA 1
ATOM 906 C C . GLU A 1 114 ? 23.747 -22.371 4.702 1.00 27.89 114 GLU A C 1
ATOM 908 O O . GLU A 1 114 ? 22.590 -22.135 5.069 1.00 27.89 114 GLU A O 1
ATOM 913 N N . ARG A 1 115 ? 24.333 -23.552 4.905 1.00 30.33 115 ARG A N 1
ATOM 914 C CA . ARG A 1 115 ? 23.937 -24.462 5.968 1.00 30.33 115 ARG A CA 1
ATOM 915 C C . ARG A 1 115 ? 24.098 -23.694 7.277 1.00 30.33 115 ARG A C 1
ATOM 917 O O . ARG A 1 115 ? 25.219 -23.419 7.682 1.00 30.33 115 ARG A O 1
ATOM 924 N N . ASN A 1 116 ? 22.990 -23.399 7.949 1.00 30.20 116 ASN A N 1
ATOM 925 C CA . ASN A 1 116 ? 23.028 -23.062 9.367 1.00 30.20 116 ASN A CA 1
ATOM 926 C C . ASN A 1 116 ? 23.424 -24.326 10.142 1.00 30.20 116 ASN A C 1
ATOM 928 O O . ASN A 1 116 ? 22.557 -25.090 10.577 1.00 30.20 116 ASN A O 1
ATOM 932 N N . GLU A 1 117 ? 24.725 -24.567 10.278 1.00 28.11 117 GLU A N 1
ATOM 933 C CA . GLU A 1 117 ? 25.251 -25.353 11.386 1.00 28.11 117 GLU A CA 1
ATOM 934 C C . GLU A 1 117 ? 25.353 -24.444 12.622 1.00 28.11 117 GLU A C 1
ATOM 936 O O . GLU A 1 117 ? 26.092 -23.471 12.643 1.00 28.11 117 GLU A O 1
ATOM 941 N N . GLY A 1 118 ? 24.502 -24.755 13.605 1.00 30.73 118 GLY A N 1
ATOM 942 C CA . GLY A 1 118 ? 24.624 -24.513 15.049 1.00 30.73 118 GLY A CA 1
ATOM 943 C C . GLY A 1 118 ? 25.299 -23.243 15.590 1.00 30.73 118 GLY A C 1
ATOM 944 O O . GLY A 1 118 ? 26.512 -23.200 15.741 1.00 30.73 118 GLY A O 1
ATOM 945 N N . GLY A 1 119 ? 24.486 -22.316 16.112 1.00 23.38 119 GLY A N 1
ATOM 946 C CA . GLY A 1 119 ? 24.871 -21.317 17.124 1.00 23.38 119 GLY A CA 1
ATOM 947 C C . GLY A 1 119 ? 23.646 -20.509 17.585 1.00 23.38 119 GLY A C 1
ATOM 948 O O . GLY A 1 119 ? 22.772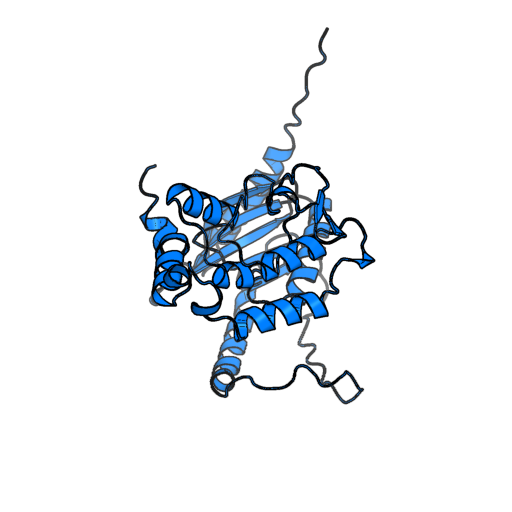 -20.273 16.757 1.00 23.38 119 GLY A O 1
ATOM 949 N N . PRO A 1 120 ? 23.469 -20.185 18.881 1.00 34.94 120 PRO A N 1
ATOM 950 C CA . PRO A 1 120 ? 22.155 -20.218 19.523 1.00 34.94 120 PRO A CA 1
ATOM 951 C C . PRO A 1 120 ? 21.370 -18.910 19.364 1.00 34.94 120 PRO A C 1
ATOM 953 O O . PRO A 1 120 ? 21.461 -18.012 20.196 1.00 34.94 120 PRO A O 1
ATOM 956 N N . GLU A 1 121 ? 20.518 -18.839 18.343 1.00 29.55 121 GLU A N 1
ATOM 957 C CA . GLU A 1 121 ? 19.452 -17.838 18.279 1.00 29.55 121 GLU A CA 1
ATOM 958 C C . GLU A 1 121 ? 18.107 -18.434 18.723 1.00 29.55 121 GLU A C 1
ATOM 960 O O . GLU A 1 121 ? 17.624 -19.471 18.265 1.00 29.55 121 GLU A O 1
ATOM 965 N N . THR A 1 122 ? 17.535 -17.749 19.702 1.00 31.88 122 THR A N 1
ATOM 966 C CA . THR A 1 122 ? 16.325 -17.999 20.485 1.00 31.88 122 THR A CA 1
ATOM 967 C C . THR A 1 122 ? 15.084 -18.433 19.678 1.00 31.88 122 THR A C 1
ATOM 969 O O . THR A 1 122 ? 14.270 -17.638 19.227 1.00 31.88 122 THR A O 1
ATOM 972 N N . ASN A 1 123 ? 14.911 -19.749 19.538 1.00 29.14 123 ASN A N 1
ATOM 973 C CA . ASN A 1 123 ? 13.720 -20.603 19.754 1.00 29.14 123 ASN A CA 1
ATOM 974 C C . ASN A 1 123 ? 12.250 -20.082 19.726 1.00 29.14 123 ASN A C 1
ATOM 976 O O . ASN A 1 123 ? 11.386 -20.813 20.207 1.00 29.14 123 ASN A O 1
ATOM 980 N N . ILE A 1 124 ? 11.873 -18.933 19.151 1.00 34.59 124 ILE A N 1
ATOM 981 C CA . ILE A 1 124 ? 10.462 -18.465 19.215 1.00 34.59 124 ILE A CA 1
ATOM 982 C C . ILE A 1 124 ? 9.686 -18.549 17.883 1.00 34.59 124 ILE A C 1
ATOM 984 O O . ILE A 1 124 ? 8.462 -18.623 17.901 1.00 34.59 124 ILE A O 1
ATOM 988 N N . ALA A 1 125 ? 10.326 -18.689 16.717 1.00 33.94 125 ALA A N 1
ATOM 989 C CA . ALA A 1 125 ? 9.602 -18.635 15.430 1.00 33.94 125 ALA A CA 1
ATOM 990 C C . ALA A 1 125 ? 9.509 -19.964 14.648 1.00 33.94 125 ALA A C 1
ATOM 992 O O . ALA A 1 125 ? 9.383 -19.962 13.419 1.00 33.94 125 ALA A O 1
ATOM 993 N N . ARG A 1 126 ? 9.551 -21.128 15.317 1.00 34.53 126 ARG A N 1
ATOM 994 C CA . ARG A 1 126 ? 9.495 -22.441 14.637 1.00 34.53 126 ARG A CA 1
ATOM 995 C C . ARG A 1 126 ? 8.360 -23.344 15.130 1.00 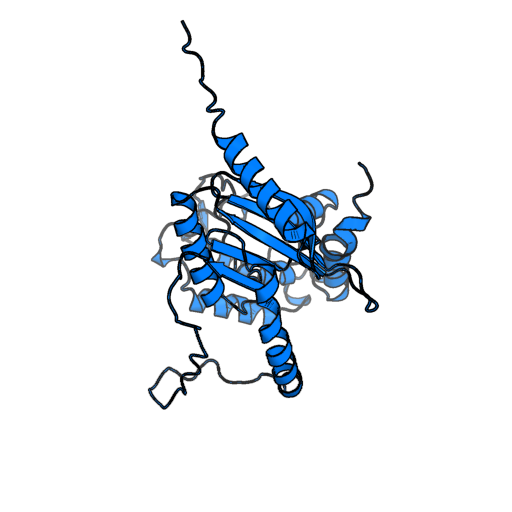34.53 126 ARG A C 1
ATOM 997 O O . ARG A 1 126 ? 8.613 -24.276 15.881 1.00 34.53 126 ARG A O 1
ATOM 1004 N N . ARG A 1 127 ? 7.133 -23.124 14.630 1.00 34.03 127 ARG A N 1
ATOM 1005 C CA . ARG A 1 127 ? 6.025 -24.107 14.407 1.00 34.03 127 ARG A CA 1
ATOM 1006 C C . ARG A 1 127 ? 4.735 -23.303 14.145 1.00 34.03 127 ARG A C 1
ATOM 1008 O O . ARG A 1 127 ? 4.429 -22.427 14.925 1.00 34.03 127 ARG A O 1
ATOM 1015 N N . ARG A 1 128 ? 3.918 -23.486 13.102 1.00 31.50 128 ARG A N 1
ATOM 1016 C CA . ARG A 1 128 ? 3.582 -24.636 12.247 1.00 31.50 128 ARG A CA 1
ATOM 1017 C C . ARG A 1 128 ? 3.290 -24.129 10.818 1.00 31.50 128 ARG A C 1
ATOM 1019 O O . ARG A 1 128 ? 2.339 -23.386 10.620 1.00 31.50 128 ARG A O 1
ATOM 1026 N N . LYS A 1 129 ? 4.061 -24.547 9.807 1.00 34.38 129 LYS A N 1
ATOM 1027 C CA . LYS A 1 129 ? 3.704 -24.367 8.383 1.00 34.38 129 LYS A CA 1
ATOM 1028 C C . LYS A 1 129 ? 3.201 -25.712 7.849 1.00 34.38 129 LYS A C 1
ATOM 1030 O O . LYS A 1 129 ? 3.878 -26.725 8.009 1.00 34.38 129 LYS A O 1
ATOM 1035 N N . SER A 1 130 ? 1.990 -25.730 7.295 1.00 34.19 130 SER A N 1
ATOM 1036 C CA . SER A 1 130 ? 1.280 -26.941 6.868 1.00 34.19 130 SER A CA 1
ATOM 1037 C C . SER A 1 130 ? 2.013 -27.702 5.748 1.00 34.19 130 SER A C 1
ATOM 1039 O O . SER A 1 130 ? 2.673 -27.118 4.884 1.00 34.19 130 SER A O 1
ATOM 1041 N N . ARG A 1 131 ? 1.865 -29.037 5.755 1.00 31.38 131 ARG A N 1
ATOM 1042 C CA . ARG A 1 131 ? 2.477 -30.007 4.821 1.00 31.38 131 ARG A CA 1
ATOM 1043 C C . ARG A 1 131 ? 2.145 -29.773 3.334 1.00 31.38 131 ARG A C 1
ATOM 1045 O O . ARG A 1 131 ? 2.806 -30.350 2.477 1.00 31.38 131 ARG A O 1
ATOM 1052 N N . LEU A 1 132 ? 1.199 -28.889 3.007 1.00 32.94 132 LEU A N 1
ATOM 1053 C CA . LEU A 1 132 ? 0.807 -28.582 1.627 1.00 32.94 132 LEU A CA 1
ATOM 1054 C C . LEU A 1 132 ? 1.870 -27.766 0.857 1.00 32.94 132 LEU A C 1
ATOM 1056 O O . LEU A 1 132 ? 1.958 -27.861 -0.365 1.00 32.94 132 LEU A O 1
ATOM 1060 N N . ARG A 1 133 ? 2.733 -27.000 1.550 1.00 35.53 133 ARG A N 1
ATOM 1061 C CA . ARG A 1 133 ? 3.766 -26.154 0.909 1.00 35.53 133 ARG A CA 1
ATOM 1062 C C . ARG A 1 133 ? 4.997 -26.915 0.397 1.00 35.53 133 ARG A C 1
ATOM 1064 O O . ARG A 1 133 ? 5.718 -26.391 -0.451 1.00 35.53 133 ARG A O 1
ATOM 1071 N N . LEU A 1 134 ? 5.243 -28.141 0.863 1.00 32.75 134 LEU A N 1
ATOM 1072 C CA . LEU A 1 134 ? 6.468 -28.886 0.529 1.00 32.75 134 LEU A CA 1
ATOM 1073 C C . LEU A 1 134 ? 6.498 -29.395 -0.921 1.00 32.75 134 LEU A C 1
ATOM 1075 O O . LEU A 1 134 ? 7.573 -29.451 -1.511 1.00 32.75 134 LEU A O 1
ATOM 1079 N N . ARG A 1 135 ? 5.341 -29.672 -1.539 1.00 28.20 135 ARG A N 1
ATOM 1080 C CA . ARG A 1 135 ? 5.278 -30.074 -2.959 1.00 28.20 135 ARG A CA 1
ATOM 1081 C C . ARG A 1 135 ? 5.353 -28.891 -3.936 1.00 28.20 135 ARG A C 1
ATOM 1083 O O . ARG A 1 135 ? 5.899 -29.039 -5.023 1.00 28.20 135 ARG A O 1
ATOM 1090 N N . PHE A 1 136 ? 4.918 -27.696 -3.530 1.00 29.80 136 PHE A N 1
ATOM 1091 C CA . PHE A 1 136 ? 4.981 -26.488 -4.369 1.00 29.80 136 PHE A CA 1
ATOM 1092 C C . PHE A 1 136 ? 6.346 -25.783 -4.349 1.00 29.80 136 PHE A C 1
ATOM 1094 O O . PHE A 1 136 ? 6.711 -25.119 -5.318 1.00 29.80 136 PHE A O 1
ATOM 1101 N N . ALA A 1 137 ? 7.142 -25.955 -3.289 1.00 32.53 137 ALA A N 1
ATOM 1102 C CA . ALA A 1 137 ? 8.461 -25.328 -3.170 1.00 32.53 137 ALA A CA 1
ATOM 1103 C C . ALA A 1 137 ? 9.496 -25.854 -4.188 1.00 32.53 137 ALA A C 1
ATOM 1105 O O . ALA A 1 137 ? 10.426 -25.132 -4.541 1.00 32.53 137 ALA A O 1
ATOM 1106 N N . SER A 1 138 ? 9.342 -27.096 -4.664 1.00 28.41 138 SER A N 1
ATOM 1107 C CA . SER A 1 138 ? 10.180 -27.681 -5.724 1.00 28.41 138 SER A CA 1
ATOM 1108 C C . SER A 1 138 ? 9.837 -27.097 -7.103 1.00 28.41 138 SER A C 1
ATOM 1110 O O . SER A 1 138 ? 10.740 -26.704 -7.841 1.00 28.41 138 SER A O 1
ATOM 1112 N N . LEU A 1 139 ? 8.544 -26.929 -7.410 1.00 27.25 139 LEU A N 1
ATOM 1113 C CA . LEU A 1 139 ? 8.094 -26.318 -8.665 1.00 27.25 139 LEU A CA 1
ATOM 1114 C C . LEU A 1 139 ? 8.481 -24.834 -8.762 1.00 27.25 139 LEU A C 1
ATOM 1116 O O . LEU A 1 139 ? 8.916 -24.382 -9.818 1.00 27.25 139 LEU A O 1
ATOM 1120 N N . ILE A 1 140 ? 8.377 -24.074 -7.666 1.00 33.16 140 ILE A N 1
ATOM 1121 C CA . ILE A 1 140 ? 8.715 -22.639 -7.652 1.00 33.16 140 ILE A CA 1
ATOM 1122 C C . ILE A 1 140 ? 10.210 -22.400 -7.932 1.00 33.16 140 ILE A C 1
ATOM 1124 O O . ILE A 1 140 ? 10.537 -21.490 -8.694 1.00 33.16 140 ILE A O 1
ATOM 1128 N N . ARG A 1 141 ? 11.111 -23.262 -7.435 1.00 33.22 141 ARG A N 1
ATOM 1129 C CA . ARG A 1 141 ? 12.557 -23.174 -7.730 1.00 33.22 141 ARG A CA 1
ATOM 1130 C C . ARG A 1 141 ? 12.883 -23.373 -9.212 1.00 33.22 141 ARG A C 1
ATOM 1132 O O . ARG A 1 141 ? 13.854 -22.806 -9.707 1.00 33.22 141 ARG A O 1
ATOM 1139 N N . LEU A 1 142 ? 12.074 -24.156 -9.929 1.00 30.31 142 LEU A N 1
ATOM 1140 C CA . LEU A 1 142 ? 12.233 -24.353 -11.372 1.00 30.31 142 LEU A CA 1
ATOM 1141 C C . LEU A 1 142 ? 11.720 -23.143 -12.182 1.00 30.31 142 LEU A C 1
ATOM 1143 O O . LEU A 1 142 ? 12.224 -22.873 -13.270 1.00 30.31 142 LEU A O 1
ATOM 1147 N N . PHE A 1 143 ? 10.755 -22.387 -11.644 1.00 30.72 143 PHE A N 1
ATOM 1148 C CA . PHE A 1 143 ? 10.213 -21.174 -12.267 1.00 30.72 143 PHE A CA 1
ATOM 1149 C C . PHE A 1 143 ? 11.063 -19.915 -12.019 1.00 30.72 143 PHE A C 1
ATOM 1151 O O . PHE A 1 143 ? 11.117 -19.058 -12.901 1.00 30.72 143 PHE A O 1
ATOM 1158 N N . GLU A 1 144 ? 11.750 -19.802 -10.875 1.00 39.12 144 GLU A N 1
ATOM 1159 C CA . GLU A 1 144 ? 12.632 -18.659 -10.566 1.00 39.12 144 GLU A CA 1
ATOM 1160 C C . GLU A 1 144 ? 13.873 -18.609 -11.474 1.00 39.12 144 GLU A C 1
ATOM 1162 O O . GLU A 1 144 ? 14.215 -17.540 -11.968 1.00 39.12 144 GLU A O 1
ATOM 1167 N N . LYS A 1 145 ? 14.466 -19.758 -11.834 1.00 36.47 145 LYS A N 1
ATOM 1168 C CA . LYS A 1 145 ? 15.664 -19.831 -12.702 1.00 36.47 145 LYS A CA 1
ATOM 1169 C C . LYS A 1 145 ? 15.491 -19.289 -14.133 1.00 36.47 145 LYS A C 1
ATOM 1171 O O . LYS A 1 145 ? 16.471 -19.185 -14.861 1.00 36.47 145 LYS A O 1
ATOM 1176 N N . ARG A 1 146 ? 14.265 -18.979 -14.571 1.00 44.06 146 ARG A N 1
ATOM 1177 C CA . ARG A 1 146 ? 13.960 -18.428 -15.910 1.00 44.06 146 ARG A CA 1
ATOM 1178 C C . ARG A 1 146 ? 13.376 -17.012 -15.871 1.00 44.06 146 ARG A C 1
ATOM 1180 O O . ARG A 1 146 ? 13.023 -16.491 -16.930 1.00 44.06 146 ARG A O 1
ATOM 1187 N N . ALA A 1 147 ? 13.209 -16.420 -14.686 1.00 48.06 147 ALA A N 1
ATOM 1188 C CA . ALA A 1 147 ? 12.507 -15.151 -14.530 1.00 48.06 147 ALA A CA 1
ATOM 1189 C C . ALA A 1 147 ? 13.380 -13.937 -14.878 1.00 48.06 147 ALA A C 1
ATOM 1191 O O . ALA A 1 147 ? 12.854 -13.005 -15.459 1.00 48.06 147 ALA A O 1
ATOM 1192 N N . ASP A 1 148 ? 14.693 -13.957 -14.657 1.00 57.22 148 ASP A N 1
ATOM 1193 C CA . ASP A 1 148 ? 15.496 -12.723 -14.753 1.00 57.22 148 ASP A CA 1
ATOM 1194 C C . ASP A 1 148 ? 15.940 -12.343 -16.179 1.00 57.22 148 ASP A C 1
ATOM 1196 O O . ASP A 1 148 ? 16.401 -11.227 -16.419 1.00 57.22 148 ASP A O 1
ATOM 1200 N N . ASN A 1 149 ? 15.742 -13.227 -17.167 1.00 69.44 149 ASN A N 1
ATOM 1201 C CA . ASN A 1 149 ? 16.224 -12.996 -18.536 1.00 69.44 149 ASN A CA 1
ATOM 1202 C C . ASN A 1 149 ? 15.577 -11.791 -19.234 1.00 69.44 149 ASN A C 1
ATOM 1204 O O . ASN A 1 149 ? 16.135 -11.285 -20.200 1.00 69.44 149 ASN A O 1
ATOM 1208 N N . TYR A 1 150 ? 14.402 -11.334 -18.790 1.00 85.12 150 TYR A N 1
ATOM 1209 C CA . TYR A 1 150 ? 13.713 -10.226 -19.458 1.00 85.12 150 TYR A CA 1
ATOM 1210 C C . TYR A 1 150 ? 14.210 -8.840 -19.044 1.00 85.12 150 TYR A C 1
ATOM 1212 O O . TYR A 1 150 ? 13.801 -7.870 -19.670 1.00 85.12 150 TYR A O 1
ATOM 1220 N N . LEU A 1 151 ? 15.052 -8.729 -18.013 1.00 88.38 151 LEU A N 1
ATOM 1221 C CA . LEU A 1 151 ? 15.708 -7.467 -17.643 1.00 88.38 151 LEU A CA 1
ATOM 1222 C C . LEU A 1 151 ? 17.123 -7.354 -18.235 1.00 88.38 151 LEU A C 1
ATOM 1224 O O . LEU A 1 151 ? 17.769 -6.325 -18.085 1.00 88.38 151 LEU A O 1
ATOM 1228 N N . VAL A 1 152 ? 17.625 -8.411 -18.886 1.00 86.62 152 VAL A N 1
ATOM 1229 C CA . VAL A 1 152 ? 18.957 -8.433 -19.508 1.00 86.62 152 VAL A CA 1
ATOM 1230 C C . VAL A 1 152 ? 19.037 -7.394 -20.622 1.00 86.62 152 VAL A C 1
ATOM 1232 O O . VAL A 1 152 ? 18.227 -7.453 -21.535 1.00 86.62 152 VAL A O 1
ATOM 1235 N N . GLY A 1 153 ? 20.040 -6.515 -20.582 1.00 83.94 153 GLY A N 1
ATOM 1236 C CA . GLY A 1 153 ? 20.278 -5.498 -21.616 1.00 83.94 153 GLY A CA 1
ATOM 1237 C C . GLY A 1 153 ? 19.756 -4.101 -21.273 1.00 83.94 153 GLY A C 1
ATOM 1238 O O . GLY A 1 153 ? 19.987 -3.181 -22.046 1.00 83.94 153 GLY A O 1
ATOM 1239 N N . LEU A 1 154 ? 19.093 -3.934 -20.125 1.00 87.88 154 LEU A N 1
ATOM 1240 C CA . LEU A 1 154 ? 18.773 -2.616 -19.576 1.00 87.88 154 LEU A CA 1
ATOM 1241 C C . LEU A 1 154 ? 19.958 -2.061 -18.786 1.00 87.88 154 LEU A C 1
ATOM 1243 O O . LEU A 1 154 ? 20.579 -2.816 -18.032 1.00 87.88 154 LEU A O 1
ATOM 1247 N N . ASN A 1 155 ? 20.208 -0.756 -18.931 1.00 86.44 155 ASN A N 1
ATOM 1248 C CA . ASN A 1 155 ? 21.274 -0.082 -18.191 1.00 86.44 155 ASN A CA 1
ATOM 1249 C C . ASN A 1 155 ? 20.822 0.370 -16.794 1.00 86.44 155 ASN A C 1
ATOM 1251 O O . ASN A 1 155 ? 19.668 0.792 -1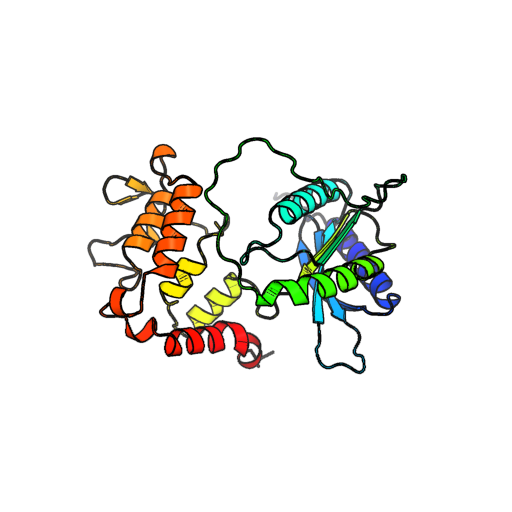6.617 1.00 86.44 155 ASN A O 1
ATOM 1255 N N . GLY A 1 156 ? 21.749 0.357 -15.845 1.00 86.81 156 GLY A N 1
ATOM 1256 C CA . GLY A 1 156 ? 21.556 0.722 -14.449 1.00 86.81 156 GLY A CA 1
ATOM 1257 C C . GLY A 1 156 ? 20.779 -0.315 -13.624 1.00 86.81 156 GLY A C 1
ATOM 1258 O O . GLY A 1 156 ? 20.395 -1.391 -14.107 1.00 86.81 156 GLY A O 1
ATOM 1259 N N . PRO A 1 157 ? 20.480 0.010 -12.354 1.00 91.12 157 PRO A N 1
ATOM 1260 C CA . PRO A 1 157 ? 19.654 -0.815 -11.497 1.00 91.12 157 PRO A CA 1
ATOM 1261 C C . PRO A 1 157 ? 18.197 -0.780 -11.967 1.00 91.12 157 PRO A C 1
ATOM 1263 O O . PRO A 1 157 ? 17.579 0.274 -12.132 1.00 91.12 157 PRO A O 1
ATOM 1266 N N . VAL A 1 158 ? 17.613 -1.962 -12.131 1.00 92.38 158 VAL A N 1
ATOM 1267 C CA . VAL A 1 158 ? 16.224 -2.165 -12.539 1.00 92.38 158 VAL A CA 1
ATOM 1268 C C . VAL A 1 158 ? 15.577 -3.192 -11.628 1.00 92.38 158 VAL A C 1
ATOM 1270 O O . VAL A 1 158 ? 16.141 -4.251 -11.344 1.00 92.38 158 VAL A O 1
ATOM 1273 N N . ILE A 1 159 ? 14.349 -2.917 -11.202 1.00 92.50 159 ILE A N 1
ATOM 1274 C CA . ILE A 1 159 ? 13.554 -3.840 -10.393 1.00 92.50 159 ILE A CA 1
ATOM 1275 C C . ILE A 1 159 ? 12.194 -4.071 -11.035 1.00 92.50 159 ILE A C 1
ATOM 1277 O O . ILE A 1 159 ? 11.492 -3.134 -11.400 1.00 92.50 159 ILE A O 1
ATOM 1281 N N . ALA A 1 160 ? 11.809 -5.337 -11.148 1.00 91.56 160 ALA A N 1
ATOM 1282 C CA . ALA A 1 160 ? 10.472 -5.755 -11.522 1.00 91.56 160 ALA A CA 1
ATOM 1283 C C . ALA A 1 160 ? 9.759 -6.338 -10.301 1.00 91.56 160 ALA A C 1
ATOM 1285 O O . ALA A 1 160 ? 10.253 -7.250 -9.630 1.00 91.56 160 ALA A O 1
ATOM 1286 N N . MET A 1 161 ? 8.560 -5.844 -10.044 1.00 90.94 161 MET A N 1
ATOM 1287 C CA . MET A 1 161 ? 7.737 -6.209 -8.902 1.00 90.94 161 MET A CA 1
ATOM 1288 C C . MET A 1 161 ? 6.315 -6.547 -9.337 1.00 90.94 161 MET A C 1
ATOM 1290 O O . MET A 1 161 ? 5.905 -6.266 -10.468 1.00 90.94 161 MET A O 1
ATOM 1294 N N . GLU A 1 162 ? 5.572 -7.217 -8.460 1.00 86.69 162 GLU A N 1
ATOM 1295 C CA . GLU A 1 162 ? 4.163 -7.494 -8.727 1.00 86.69 162 GLU A CA 1
ATOM 1296 C C . GLU A 1 162 ? 3.378 -6.198 -8.961 1.00 86.69 162 GLU A C 1
ATOM 1298 O O . GLU A 1 162 ? 3.624 -5.171 -8.328 1.00 86.69 162 GLU A O 1
ATOM 1303 N N . TYR A 1 163 ? 2.442 -6.241 -9.907 1.00 85.19 163 TYR A N 1
ATOM 1304 C CA . TYR A 1 163 ? 1.557 -5.117 -10.158 1.00 85.19 163 TYR A CA 1
ATOM 1305 C C . TYR A 1 163 ? 0.277 -5.260 -9.333 1.00 85.19 163 TYR A C 1
ATOM 1307 O O . TYR A 1 163 ? -0.415 -6.274 -9.422 1.00 85.19 163 TYR A O 1
ATOM 1315 N N . LEU A 1 164 ? -0.054 -4.227 -8.557 1.00 81.56 164 LEU A N 1
ATOM 1316 C CA . LEU A 1 164 ? -1.284 -4.166 -7.770 1.00 81.56 164 LEU A CA 1
ATOM 1317 C C . LEU A 1 164 ? -2.415 -3.581 -8.627 1.00 81.56 164 LEU A C 1
ATOM 1319 O O . LEU A 1 164 ? -2.555 -2.361 -8.729 1.00 81.56 164 LEU A O 1
ATOM 1323 N N . GLU A 1 165 ? -3.224 -4.449 -9.246 1.00 73.75 165 GLU A N 1
ATOM 1324 C CA . GLU A 1 165 ? -4.231 -4.052 -10.250 1.00 73.75 165 GLU A CA 1
ATOM 1325 C C . GLU A 1 165 ? -5.238 -3.016 -9.737 1.00 73.75 165 GLU A C 1
ATOM 1327 O O . GLU A 1 165 ? -5.604 -2.083 -10.449 1.00 73.75 165 GLU A O 1
ATOM 1332 N N . ASN A 1 166 ? -5.610 -3.119 -8.461 1.00 72.50 166 ASN A N 1
ATOM 1333 C CA . ASN A 1 166 ? -6.639 -2.277 -7.850 1.00 72.50 166 ASN A CA 1
ATOM 1334 C C . ASN A 1 166 ? -6.073 -1.026 -7.157 1.00 72.50 166 ASN A C 1
ATOM 1336 O O . ASN A 1 166 ? -6.803 -0.279 -6.489 1.00 72.50 166 ASN A O 1
ATOM 1340 N N . GLY A 1 167 ? -4.786 -0.750 -7.385 1.00 70.19 167 GLY A N 1
ATOM 1341 C CA . GLY A 1 167 ? -4.123 0.500 -7.046 1.00 70.19 167 GLY A CA 1
ATOM 1342 C C . GLY A 1 167 ? -3.634 0.608 -5.603 1.00 70.19 167 GLY A C 1
ATOM 1343 O O . GLY A 1 167 ? -3.475 -0.373 -4.884 1.00 70.19 167 GLY A O 1
ATOM 1344 N N . THR A 1 168 ? -3.346 1.844 -5.196 1.00 73.56 168 THR A N 1
ATOM 1345 C CA . THR A 1 168 ? -2.707 2.165 -3.914 1.00 73.56 168 THR A CA 1
ATOM 1346 C C . THR A 1 168 ? -3.709 2.246 -2.761 1.00 73.56 168 THR A C 1
ATOM 1348 O O . THR A 1 168 ? -4.908 2.445 -2.964 1.00 73.56 168 THR A O 1
ATOM 1351 N N . PHE A 1 169 ? -3.212 2.224 -1.519 1.00 74.44 169 PHE A N 1
ATOM 1352 C CA . PHE A 1 169 ? -4.041 2.447 -0.328 1.00 74.44 169 PHE A CA 1
ATOM 1353 C C . PHE A 1 169 ? -4.755 3.824 -0.355 1.00 74.44 169 PHE A C 1
ATOM 1355 O O . PHE A 1 169 ? -5.830 3.972 0.216 1.00 74.44 169 PHE A O 1
ATOM 1362 N N . ARG A 1 170 ? -4.229 4.835 -1.072 1.00 73.19 170 ARG A N 1
ATOM 1363 C CA . ARG A 1 170 ? -4.934 6.120 -1.293 1.00 73.19 170 ARG A CA 1
ATOM 1364 C C . ARG A 1 170 ? -6.183 5.938 -2.156 1.00 73.19 170 ARG A C 1
ATOM 1366 O O . ARG A 1 170 ? -7.227 6.499 -1.837 1.00 73.19 170 ARG A O 1
ATOM 1373 N N . ARG A 1 171 ? -6.097 5.137 -3.225 1.00 78.56 171 ARG A N 1
ATOM 1374 C CA . ARG A 1 171 ? -7.259 4.798 -4.063 1.00 78.56 171 ARG A CA 1
ATOM 1375 C C . ARG A 1 171 ? -8.276 3.964 -3.290 1.00 78.56 171 ARG A C 1
ATOM 1377 O O . ARG A 1 171 ? -9.469 4.215 -3.433 1.00 78.56 171 ARG A O 1
ATOM 1384 N N . LEU A 1 172 ? -7.814 3.049 -2.431 1.00 82.56 172 LEU A N 1
ATOM 1385 C CA . LEU A 1 172 ? -8.690 2.316 -1.513 1.00 82.56 172 LEU A CA 1
ATOM 1386 C C . LEU A 1 172 ? -9.474 3.278 -0.610 1.00 82.56 172 LEU A C 1
ATOM 1388 O O . LEU A 1 172 ? -10.697 3.204 -0.569 1.00 82.56 172 LEU A O 1
ATOM 1392 N N . MET A 1 173 ? -8.792 4.223 0.046 1.00 82.44 173 MET A N 1
ATOM 1393 C CA . MET A 1 173 ? -9.445 5.230 0.892 1.00 82.44 173 MET A CA 1
ATOM 1394 C C . MET A 1 173 ? -10.421 6.117 0.112 1.00 82.44 173 MET A C 1
ATOM 1396 O O . MET A 1 173 ? -11.509 6.408 0.597 1.00 82.44 173 MET A O 1
ATOM 1400 N N . ALA A 1 174 ? -10.062 6.529 -1.107 1.00 81.75 174 ALA A N 1
ATOM 1401 C CA . ALA A 1 174 ? -10.949 7.317 -1.960 1.00 81.75 174 ALA A CA 1
ATOM 1402 C C . ALA A 1 174 ? -12.216 6.537 -2.351 1.00 81.75 174 ALA A C 1
ATOM 1404 O O . ALA A 1 174 ? -13.300 7.112 -2.379 1.00 81.75 174 ALA A O 1
ATOM 1405 N N . ARG A 1 175 ? -12.104 5.230 -2.628 1.00 87.06 175 ARG A N 1
ATOM 1406 C CA . ARG A 1 175 ? -13.263 4.351 -2.862 1.00 87.06 175 ARG A CA 1
ATOM 1407 C C . ARG A 1 175 ? -14.114 4.197 -1.608 1.00 87.06 175 ARG A C 1
ATOM 1409 O O . ARG A 1 175 ? -15.319 4.383 -1.691 1.00 87.06 175 ARG A O 1
ATOM 1416 N N . ALA A 1 176 ? -13.488 3.941 -0.461 1.00 87.12 176 ALA A N 1
ATOM 1417 C CA . ALA A 1 176 ? -14.188 3.829 0.815 1.00 87.12 176 ALA A CA 1
ATOM 1418 C C . ALA A 1 176 ? -15.017 5.092 1.100 1.00 87.12 176 ALA A C 1
ATOM 1420 O O . ALA A 1 176 ? -16.212 4.993 1.348 1.00 87.12 176 ALA A O 1
ATOM 1421 N N . LYS A 1 177 ? -14.424 6.281 0.914 1.00 87.31 177 LYS A N 1
ATOM 1422 C CA . LYS A 1 177 ? -15.125 7.566 1.047 1.00 87.31 177 LYS A CA 1
ATOM 1423 C C . LYS A 1 177 ? -16.274 7.729 0.044 1.00 87.31 177 LYS A C 1
ATOM 1425 O O . LYS A 1 177 ? -17.334 8.201 0.425 1.00 87.31 177 LYS A O 1
ATOM 1430 N N . ARG A 1 178 ? -16.079 7.354 -1.227 1.00 88.25 178 ARG A N 1
ATOM 1431 C CA . ARG A 1 178 ? -17.129 7.449 -2.262 1.00 88.25 178 ARG A CA 1
ATOM 1432 C C . ARG A 1 178 ? -18.342 6.568 -1.971 1.00 88.25 178 ARG A C 1
ATOM 1434 O O . ARG A 1 178 ? -19.449 6.957 -2.311 1.00 88.25 178 ARG A O 1
ATOM 1441 N N . HIS A 1 179 ? -18.128 5.403 -1.368 1.00 87.44 179 HIS A N 1
ATOM 1442 C CA . HIS A 1 179 ? -19.200 4.475 -1.006 1.00 87.44 179 HIS A CA 1
ATOM 1443 C C . HIS A 1 179 ? -19.719 4.672 0.426 1.00 87.44 179 HIS A C 1
ATOM 1445 O O . HIS A 1 179 ? -20.526 3.867 0.874 1.00 87.44 179 HIS A O 1
ATOM 1451 N N . ASP A 1 180 ? -19.238 5.693 1.146 1.00 89.62 180 ASP A N 1
ATOM 1452 C CA . ASP A 1 180 ? -19.515 5.912 2.574 1.00 89.62 180 ASP A CA 1
ATOM 1453 C C . ASP A 1 180 ? -19.231 4.673 3.456 1.00 89.62 180 ASP A C 1
ATOM 1455 O O . ASP A 1 180 ? -19.889 4.373 4.453 1.00 89.62 180 ASP A O 1
ATOM 1459 N N . ILE A 1 181 ? -18.206 3.909 3.072 1.00 88.75 181 ILE A N 1
ATOM 1460 C CA . ILE A 1 181 ? -17.792 2.702 3.777 1.00 88.75 181 ILE A CA 1
ATOM 1461 C C . ILE A 1 181 ? -16.691 3.051 4.760 1.00 88.75 181 ILE A C 1
ATOM 1463 O O . ILE A 1 181 ? -15.586 3.461 4.402 1.00 88.75 181 ILE A O 1
ATOM 1467 N N . HIS A 1 182 ? -16.969 2.766 6.019 1.00 88.31 182 HIS A N 1
ATOM 1468 C CA . HIS A 1 182 ? -15.954 2.699 7.050 1.00 88.31 182 HIS A CA 1
ATOM 1469 C C . HIS A 1 182 ? -15.317 1.302 7.012 1.00 88.31 182 HIS A C 1
ATOM 1471 O O . HIS A 1 182 ? -16.014 0.285 6.956 1.00 88.31 182 HIS A O 1
ATOM 1477 N N . LEU A 1 183 ? -13.989 1.234 7.047 1.00 88.38 183 LEU A N 1
ATOM 1478 C CA . LEU A 1 183 ? -13.295 -0.053 7.034 1.00 88.38 183 LEU A CA 1
ATOM 1479 C C . LEU A 1 183 ? -13.571 -0.830 8.338 1.00 88.38 183 LEU A C 1
ATOM 1481 O O . LEU A 1 183 ? -13.555 -0.212 9.404 1.00 88.38 183 LEU A O 1
ATOM 1485 N N . PRO A 1 184 ? -13.827 -2.151 8.274 1.00 90.12 184 PRO A N 1
ATOM 1486 C CA . PRO A 1 184 ? -13.932 -2.998 9.462 1.00 90.12 184 PRO A CA 1
ATOM 1487 C C . PRO A 1 184 ? -12.632 -2.985 10.278 1.00 90.12 184 PRO A C 1
ATOM 1489 O O . PRO A 1 184 ? -11.537 -2.970 9.707 1.00 90.12 184 PRO A O 1
ATOM 1492 N N . ASN A 1 185 ? -12.728 -3.021 11.602 1.00 90.75 185 ASN A N 1
ATOM 1493 C CA . ASN A 1 185 ? -11.588 -3.048 12.511 1.00 90.75 185 ASN A CA 1
ATOM 1494 C C . ASN A 1 185 ? -10.697 -4.264 12.276 1.00 90.75 185 ASN A C 1
ATOM 1496 O O . ASN A 1 185 ? -9.480 -4.115 12.310 1.00 90.75 185 ASN A O 1
ATOM 1500 N N . LEU A 1 186 ? -11.255 -5.437 11.957 1.00 86.69 186 LEU A N 1
ATOM 1501 C CA . LEU A 1 186 ? -10.444 -6.616 11.615 1.00 86.69 186 LEU A CA 1
ATOM 1502 C C . LEU A 1 186 ? -9.567 -6.387 10.373 1.00 86.69 186 LEU A C 1
ATOM 1504 O O . LEU A 1 186 ? -8.425 -6.850 10.303 1.00 86.69 186 LEU A O 1
ATOM 1508 N N . VAL A 1 187 ? -10.068 -5.607 9.411 1.00 84.56 187 VAL A N 1
ATOM 1509 C CA . VAL A 1 187 ? -9.292 -5.184 8.238 1.00 84.56 187 VAL A CA 1
ATOM 1510 C C . VAL A 1 187 ? -8.245 -4.143 8.640 1.00 84.56 187 VAL A C 1
ATOM 1512 O O . VAL A 1 187 ? -7.101 -4.225 8.196 1.00 84.56 187 VAL A O 1
ATOM 1515 N N . LEU A 1 188 ? -8.601 -3.187 9.503 1.00 85.88 188 LEU A N 1
ATOM 1516 C CA . LEU A 1 188 ? -7.673 -2.165 9.991 1.00 85.88 188 LEU A CA 1
ATOM 1517 C C . LEU A 1 188 ? -6.502 -2.775 10.773 1.00 85.88 188 LEU A C 1
ATOM 1519 O O . LEU A 1 188 ? -5.354 -2.465 10.458 1.00 85.88 188 LEU A O 1
ATOM 1523 N N . TRP A 1 189 ? -6.763 -3.697 11.703 1.00 84.25 189 TRP A N 1
ATOM 1524 C CA . TRP A 1 189 ? -5.739 -4.461 12.427 1.00 84.25 189 TRP A CA 1
ATOM 1525 C C . TRP A 1 189 ? -4.745 -5.145 11.480 1.00 84.25 189 TRP A C 1
ATOM 1527 O O . TRP A 1 189 ? -3.551 -5.190 11.763 1.00 84.25 189 TRP A O 1
ATOM 1537 N N . SER A 1 190 ? -5.216 -5.585 10.311 1.00 76.50 190 SER A N 1
ATOM 1538 C CA . SER A 1 190 ? -4.395 -6.234 9.285 1.00 76.50 190 SER A CA 1
ATOM 1539 C C . SER A 1 190 ? -3.568 -5.262 8.420 1.00 76.50 190 SER A C 1
ATOM 1541 O O . SER A 1 190 ? -2.687 -5.708 7.692 1.00 76.50 190 SER A O 1
ATOM 1543 N N . PHE A 1 191 ? -3.814 -3.944 8.456 1.00 70.12 191 PHE A N 1
ATOM 1544 C CA . PHE A 1 191 ? -3.082 -2.959 7.638 1.00 70.12 191 PHE A CA 1
ATOM 1545 C C . PHE A 1 191 ? -1.902 -2.281 8.349 1.00 70.12 191 PHE A C 1
ATOM 1547 O O . PHE A 1 191 ? -0.992 -1.785 7.680 1.00 70.12 191 PHE A O 1
ATOM 1554 N N . PHE A 1 192 ? -1.890 -2.219 9.682 1.00 62.00 192 PHE A N 1
ATOM 1555 C CA . PHE A 1 192 ? -1.044 -1.273 10.426 1.00 62.00 192 PHE A CA 1
ATOM 1556 C C . PHE A 1 192 ? 0.444 -1.643 10.580 1.00 62.00 192 PHE A C 1
ATOM 1558 O O . PHE A 1 192 ? 1.155 -1.038 11.377 1.00 62.00 192 PHE A O 1
ATOM 1565 N N . LEU A 1 193 ? 0.970 -2.540 9.742 1.00 51.59 193 LEU A N 1
ATOM 1566 C CA . LEU A 1 193 ? 2.416 -2.781 9.627 1.00 51.59 193 LEU A CA 1
ATOM 1567 C C . LEU A 1 193 ? 3.142 -1.798 8.688 1.00 51.59 193 LEU A C 1
ATOM 1569 O O . LEU A 1 193 ? 4.347 -1.925 8.482 1.00 51.59 193 LEU A O 1
ATOM 1573 N N . CYS A 1 194 ? 2.442 -0.810 8.121 1.00 42.06 194 CYS A N 1
ATOM 1574 C CA . CYS A 1 194 ? 3.018 0.164 7.194 1.00 42.06 194 CYS A CA 1
ATOM 1575 C C . CYS A 1 194 ? 2.787 1.609 7.682 1.00 42.06 194 CYS A C 1
ATOM 1577 O O . CYS A 1 194 ? 1.721 2.177 7.424 1.00 42.06 194 CYS A O 1
ATOM 1579 N N . PRO A 1 195 ? 3.747 2.240 8.385 1.00 44.62 195 PRO A N 1
ATOM 1580 C CA . PRO A 1 195 ? 3.654 3.665 8.681 1.00 44.62 195 PRO A CA 1
ATOM 1581 C C . PRO A 1 195 ? 3.790 4.471 7.379 1.00 44.62 195 PRO A C 1
ATOM 1583 O O . PRO A 1 195 ? 4.783 4.358 6.661 1.00 44.62 195 PRO A O 1
ATOM 1586 N N . ARG A 1 196 ? 2.786 5.295 7.059 1.00 41.44 196 ARG A N 1
ATOM 1587 C CA . ARG A 1 196 ? 2.887 6.312 6.001 1.00 41.44 196 ARG A CA 1
ATOM 1588 C C . ARG A 1 196 ? 3.569 7.564 6.553 1.00 41.44 196 ARG A C 1
ATOM 1590 O O . ARG A 1 196 ? 3.139 8.071 7.583 1.00 41.44 196 ARG A O 1
ATOM 1597 N N . GLY A 1 197 ? 4.546 8.096 5.821 1.00 39.56 197 GLY A N 1
ATOM 1598 C CA . GLY A 1 197 ? 5.163 9.400 6.100 1.00 39.56 197 GLY A CA 1
ATOM 1599 C C . GLY A 1 197 ? 4.345 10.616 5.639 1.00 39.56 197 GLY A C 1
ATOM 1600 O O . GLY A 1 197 ? 4.589 11.712 6.124 1.00 39.56 197 GLY A O 1
ATOM 1601 N N . ASP A 1 198 ? 3.345 10.428 4.765 1.00 38.72 198 ASP A N 1
ATOM 1602 C CA . ASP A 1 198 ? 2.769 11.535 3.973 1.00 38.72 198 ASP A CA 1
ATOM 1603 C C . ASP A 1 198 ? 1.307 11.885 4.284 1.00 38.72 198 ASP A C 1
ATOM 1605 O O . ASP A 1 198 ? 0.624 12.507 3.467 1.00 38.72 198 ASP A O 1
ATOM 1609 N N . VAL A 1 199 ? 0.768 11.496 5.442 1.00 43.81 199 VAL A N 1
ATOM 1610 C CA . VAL A 1 199 ? -0.470 12.154 5.881 1.00 43.81 199 VAL A CA 1
ATOM 1611 C C . VAL A 1 199 ? -0.040 13.494 6.474 1.00 43.81 199 VAL A C 1
ATOM 1613 O O . VAL A 1 199 ? 0.783 13.473 7.390 1.00 43.81 199 VAL A O 1
ATOM 1616 N N . PRO A 1 200 ? -0.555 14.647 6.005 1.00 42.94 200 PRO A N 1
ATOM 1617 C CA . PRO A 1 200 ? -0.467 15.883 6.763 1.00 42.94 200 PRO A CA 1
ATOM 1618 C C . PRO A 1 200 ? -1.292 15.668 8.031 1.00 42.94 200 PRO A C 1
ATOM 1620 O O . PRO A 1 200 ? -2.475 15.989 8.103 1.00 42.94 200 PRO A O 1
ATOM 1623 N N . VAL A 1 201 ? -0.682 15.011 9.016 1.00 48.66 201 VAL A N 1
ATOM 1624 C CA . VAL A 1 201 ? -1.174 14.983 10.379 1.00 48.66 201 VAL A CA 1
ATOM 1625 C C . VAL A 1 201 ? -1.128 16.445 10.773 1.00 48.66 201 VAL A C 1
ATOM 1627 O O . VAL A 1 201 ? -0.042 17.032 10.827 1.00 48.66 201 VAL A O 1
ATOM 1630 N N . LEU A 1 202 ? -2.301 17.061 10.934 1.00 50.47 202 LEU A N 1
ATOM 1631 C CA . LEU A 1 202 ? -2.420 18.346 11.607 1.00 50.47 202 LEU A CA 1
ATOM 1632 C C . LEU A 1 202 ? -1.473 18.273 12.800 1.00 50.47 202 LEU A C 1
ATOM 1634 O O . LEU A 1 202 ? -1.598 17.361 13.617 1.00 50.47 202 LEU A O 1
ATOM 1638 N N . ARG A 1 203 ? -0.452 19.141 12.841 1.00 56.00 203 ARG A N 1
ATOM 1639 C CA . ARG A 1 203 ? 0.599 19.115 13.873 1.00 56.00 203 ARG A CA 1
ATOM 1640 C C . ARG A 1 203 ? 0.055 19.594 15.225 1.00 56.00 203 ARG A C 1
ATOM 1642 O O . ARG A 1 203 ? 0.691 20.365 15.934 1.00 56.00 203 ARG A O 1
ATOM 1649 N N . CYS A 1 204 ? -1.151 19.176 15.563 1.00 70.44 204 CYS A N 1
ATOM 1650 C CA . CYS A 1 204 ? -1.752 19.338 16.858 1.00 70.44 204 CYS A CA 1
ATOM 1651 C C . CYS A 1 204 ? -1.259 18.174 17.712 1.00 70.44 204 CYS A C 1
ATOM 1653 O O . CYS A 1 204 ? -1.275 17.019 17.290 1.00 70.44 204 CYS A O 1
ATOM 1655 N N . LYS A 1 205 ? -0.758 18.508 18.897 1.00 86.56 205 LYS A N 1
ATOM 1656 C CA . LYS A 1 205 ? -0.447 17.532 19.934 1.00 86.56 205 LYS A CA 1
ATOM 1657 C C . LYS A 1 205 ? -1.604 17.495 20.916 1.00 86.56 205 LYS A C 1
ATOM 1659 O O . LYS A 1 205 ? -2.169 18.537 21.247 1.00 86.56 205 LYS A O 1
ATOM 1664 N N . SER A 1 206 ? -1.918 16.310 21.408 1.00 91.19 206 SER A N 1
ATOM 1665 C CA . SER A 1 206 ? -2.944 16.113 22.428 1.00 91.19 206 SER A CA 1
ATOM 1666 C C . SER A 1 206 ? -2.452 15.135 23.481 1.00 91.19 206 SER A C 1
ATOM 1668 O O . SER A 1 206 ? -1.570 14.316 23.215 1.00 91.19 206 SER A O 1
ATOM 1670 N N . THR A 1 207 ? -3.030 15.221 24.675 1.00 93.38 207 THR A N 1
ATOM 1671 C CA . THR A 1 207 ? -2.776 14.268 25.755 1.00 93.38 207 THR A CA 1
ATOM 1672 C C . THR A 1 207 ? -3.930 13.282 25.818 1.00 93.38 207 THR A C 1
ATOM 1674 O O . THR A 1 207 ? -5.082 13.687 25.946 1.00 93.38 207 THR A O 1
ATOM 1677 N N . TYR A 1 208 ? -3.626 11.989 25.751 1.00 93.06 208 TYR A N 1
ATOM 1678 C CA . TYR A 1 208 ? -4.611 10.918 25.868 1.00 93.06 208 TYR A CA 1
ATOM 1679 C C . TYR A 1 208 ? -4.082 9.829 26.794 1.00 93.06 208 TYR A C 1
ATOM 1681 O O . TYR A 1 208 ? -2.973 9.342 26.588 1.00 93.06 208 TYR A O 1
ATOM 1689 N N . LYS A 1 209 ? -4.848 9.482 27.840 1.00 93.31 209 LYS A N 1
ATOM 1690 C CA . LYS A 1 209 ? -4.439 8.518 28.885 1.00 93.31 209 LYS A CA 1
ATOM 1691 C C . LYS A 1 209 ? -3.017 8.797 29.429 1.00 93.31 209 LYS A C 1
ATOM 1693 O O . LYS A 1 209 ? -2.226 7.886 29.636 1.00 93.31 209 LYS A O 1
ATOM 1698 N N . GLY A 1 210 ? -2.672 10.077 29.610 1.00 93.62 210 GLY A N 1
ATOM 1699 C CA . GLY A 1 210 ? -1.351 10.522 30.085 1.00 93.62 210 GLY A CA 1
ATOM 1700 C C . GLY A 1 210 ? -0.237 10.572 29.027 1.00 93.62 210 GLY A C 1
ATOM 1701 O O . GLY A 1 210 ? 0.856 11.044 29.325 1.00 93.62 210 GLY A O 1
ATOM 1702 N N . ILE A 1 211 ? -0.496 10.155 27.784 1.00 93.69 211 ILE A N 1
ATOM 1703 C CA . ILE A 1 211 ? 0.489 10.132 26.694 1.00 93.69 211 ILE A CA 1
ATOM 1704 C C . ILE A 1 211 ? 0.299 11.353 25.792 1.00 93.69 211 ILE A C 1
ATOM 1706 O O . ILE A 1 211 ? -0.779 11.560 25.234 1.00 93.69 211 ILE A O 1
ATOM 1710 N N . GLN A 1 212 ? 1.360 12.140 25.594 1.00 94.62 212 GLN A N 1
ATOM 1711 C CA . GLN A 1 212 ? 1.384 13.158 24.541 1.00 94.62 212 GLN A CA 1
ATOM 1712 C C . GLN A 1 212 ? 1.586 12.495 23.174 1.00 94.62 212 GLN A C 1
ATOM 1714 O O . GLN A 1 212 ? 2.585 11.804 22.957 1.00 94.62 212 GLN A O 1
ATOM 1719 N N . THR A 1 213 ? 0.661 12.719 22.244 1.00 92.19 213 THR A N 1
ATOM 1720 C CA . THR A 1 213 ? 0.610 12.034 20.945 1.00 92.19 213 THR A CA 1
ATOM 1721 C C . THR A 1 213 ? 0.238 12.976 19.804 1.00 92.19 213 THR A C 1
ATOM 1723 O O . THR A 1 213 ? -0.434 13.988 20.012 1.00 92.19 213 THR A O 1
ATOM 1726 N N . MET A 1 214 ? 0.658 12.614 18.590 1.00 89.19 214 MET A N 1
ATOM 1727 C CA . MET A 1 214 ? 0.235 13.253 17.336 1.00 89.19 214 MET A CA 1
ATOM 1728 C C . MET A 1 214 ? -1.062 12.646 16.773 1.00 89.19 214 MET A C 1
ATOM 1730 O O . MET A 1 214 ? -1.543 13.059 15.723 1.00 89.19 214 MET A O 1
ATOM 1734 N N . ALA A 1 215 ? -1.645 11.655 17.449 1.00 89.38 215 ALA A N 1
ATOM 1735 C CA . ALA A 1 215 ? -2.872 10.980 17.033 1.00 89.38 215 ALA A CA 1
ATOM 1736 C C . ALA A 1 215 ? -4.157 11.798 17.299 1.00 89.38 215 ALA A C 1
ATOM 1738 O O . ALA A 1 215 ? -5.227 11.210 17.429 1.00 89.38 215 ALA A O 1
ATOM 1739 N N . THR A 1 216 ? -4.075 13.133 17.387 1.00 88.56 216 THR A N 1
ATOM 1740 C CA . THR A 1 216 ? -5.176 14.029 17.790 1.00 88.56 216 THR A CA 1
ATOM 1741 C C . THR A 1 216 ? -6.479 13.752 17.051 1.00 88.56 216 THR A C 1
ATOM 1743 O O . THR A 1 216 ? -7.537 13.688 17.669 1.00 88.56 216 THR A O 1
ATOM 1746 N N . GLU A 1 217 ? -6.399 13.507 15.743 1.00 87.31 217 GLU A N 1
ATOM 1747 C CA . GLU A 1 217 ? -7.570 13.278 14.898 1.00 87.31 217 GLU A CA 1
ATOM 1748 C C . GLU A 1 217 ? -8.430 12.085 15.327 1.00 87.31 217 GLU A C 1
ATOM 1750 O O . GLU A 1 217 ? -9.634 12.109 15.090 1.00 87.31 217 GLU A O 1
ATOM 1755 N N . ILE A 1 218 ? -7.842 11.042 15.927 1.00 89.56 218 ILE A N 1
ATOM 1756 C CA . ILE A 1 218 ? -8.564 9.809 16.282 1.00 89.56 218 ILE A CA 1
ATOM 1757 C C . ILE A 1 218 ? -9.005 9.750 17.747 1.00 89.56 218 ILE A C 1
ATOM 1759 O O . ILE A 1 218 ? -9.622 8.760 18.161 1.00 89.56 218 ILE A O 1
ATOM 1763 N N . LEU A 1 219 ? -8.68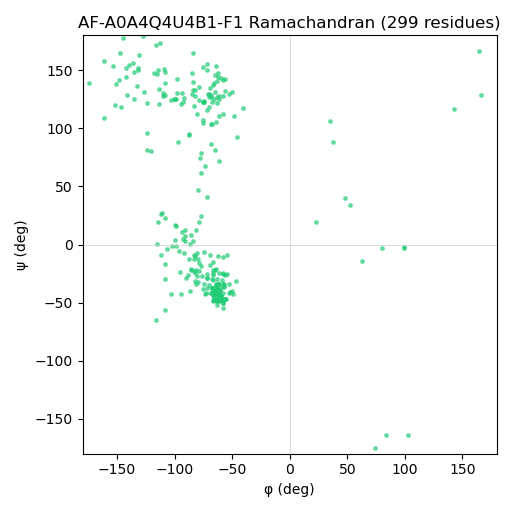1 10.783 18.527 1.00 90.88 219 LEU A N 1
ATOM 1764 C CA . LEU A 1 219 ? -9.014 10.848 19.943 1.00 90.88 219 LEU A CA 1
ATOM 1765 C C . LEU A 1 219 ? -10.503 11.169 20.156 1.00 90.88 219 LEU A C 1
ATOM 1767 O O . LEU A 1 219 ? -11.129 11.824 19.318 1.00 90.88 219 LEU A O 1
ATOM 1771 N N . PRO A 1 220 ? -11.087 10.726 21.281 1.00 90.12 220 PRO A N 1
ATOM 1772 C CA . PRO A 1 220 ? -12.380 11.230 21.727 1.00 90.12 220 PRO A CA 1
ATOM 1773 C C . PRO A 1 220 ? -12.291 12.735 22.023 1.00 90.12 220 PRO A C 1
ATOM 1775 O O . PRO A 1 220 ? -11.271 13.209 22.524 1.00 90.12 220 PRO A O 1
ATOM 1778 N N . THR A 1 221 ? -13.356 13.475 21.731 1.00 85.50 221 THR A N 1
ATOM 1779 C CA . THR A 1 221 ? -13.512 14.894 22.073 1.00 85.50 221 THR A CA 1
ATOM 1780 C C . THR A 1 221 ? -14.623 15.066 23.112 1.00 85.50 221 THR A C 1
ATOM 1782 O O . THR A 1 221 ? -15.329 14.113 23.443 1.00 85.50 221 THR A O 1
ATOM 1785 N N . GLU A 1 222 ? -14.809 16.284 23.627 1.00 80.06 222 GLU A N 1
ATOM 1786 C CA . GLU A 1 222 ? -15.893 16.608 24.573 1.00 80.06 222 GLU A CA 1
ATOM 1787 C C . GLU A 1 222 ? -17.293 16.315 24.004 1.00 80.06 222 GLU A C 1
ATOM 1789 O O . GLU A 1 222 ? -18.226 16.030 24.747 1.00 80.06 222 GLU A O 1
ATOM 1794 N N . HIS A 1 223 ? -17.432 16.313 22.675 1.00 81.56 223 HIS A N 1
ATOM 1795 C CA . HIS A 1 223 ? -18.669 15.974 21.967 1.00 81.56 223 HIS A CA 1
ATOM 1796 C C . HIS A 1 223 ? -18.781 14.478 21.616 1.00 81.56 223 HIS A C 1
ATOM 1798 O O . HIS A 1 223 ? -19.639 14.089 20.824 1.00 81.56 223 HIS A O 1
ATOM 1804 N N . GLY A 1 224 ? -17.917 13.633 22.184 1.00 83.06 224 GLY A N 1
ATOM 1805 C CA . GLY A 1 224 ? -17.888 12.191 21.962 1.00 83.06 224 GLY A CA 1
ATOM 1806 C C . GLY A 1 224 ? -16.778 11.734 21.014 1.00 83.06 224 GLY A C 1
ATOM 1807 O O . GLY A 1 224 ? -15.799 12.426 20.743 1.00 83.06 224 GLY A O 1
ATOM 1808 N N . HIS A 1 225 ? -16.890 10.506 20.514 1.00 82.44 225 HIS A N 1
ATOM 1809 C CA . HIS A 1 225 ? -15.872 9.931 19.639 1.00 82.44 225 HIS A CA 1
ATOM 1810 C C . HIS A 1 225 ? -16.091 10.385 18.194 1.00 82.44 225 HIS A C 1
ATOM 1812 O O . HIS A 1 225 ? -17.093 10.014 17.591 1.00 82.44 225 HIS A O 1
ATOM 1818 N N . LYS A 1 226 ? -15.117 11.090 17.597 1.00 85.19 226 LYS A N 1
ATOM 1819 C CA . LYS A 1 226 ? -15.126 11.402 16.151 1.00 85.19 226 LYS A CA 1
ATOM 1820 C C . LYS A 1 226 ? -15.204 10.135 15.291 1.00 85.19 226 LYS A C 1
ATOM 1822 O O . LYS A 1 226 ? -15.872 10.116 14.264 1.00 85.19 226 LYS A O 1
ATOM 1827 N N . TYR A 1 227 ? -14.545 9.068 15.743 1.00 88.44 227 TYR A N 1
ATOM 1828 C CA . TYR A 1 227 ? -14.630 7.732 15.155 1.00 88.44 227 TYR A CA 1
ATOM 1829 C C . TYR A 1 227 ? -15.147 6.745 16.212 1.00 88.44 227 TYR A C 1
ATOM 1831 O O . TYR A 1 227 ? -14.342 6.037 16.827 1.00 88.44 227 TYR A O 1
ATOM 1839 N N . PRO A 1 228 ? -16.470 6.695 16.457 1.00 88.44 228 PRO A N 1
ATOM 1840 C CA . PRO A 1 228 ? -17.059 5.868 17.515 1.00 88.44 228 PRO A CA 1
ATOM 1841 C C . PRO A 1 228 ? -16.954 4.369 17.217 1.00 88.44 228 PRO A C 1
ATOM 1843 O O . PRO A 1 228 ? -17.073 3.546 18.114 1.00 88.44 228 PRO A O 1
ATOM 1846 N N . MET A 1 229 ? -16.709 4.020 15.954 1.00 89.62 229 MET A N 1
ATOM 1847 C CA . MET A 1 229 ? -16.580 2.642 15.482 1.00 89.62 229 MET A CA 1
ATOM 1848 C C . MET A 1 229 ? -15.140 2.127 15.492 1.00 89.62 229 MET A C 1
ATOM 1850 O O . MET A 1 229 ? -14.922 0.959 15.182 1.00 89.62 229 MET A O 1
ATOM 1854 N N . LEU A 1 230 ? -14.161 2.993 15.773 1.00 90.94 230 LEU A N 1
ATOM 1855 C CA . LEU A 1 230 ? -12.765 2.586 15.875 1.00 90.94 230 LEU A CA 1
ATOM 1856 C C . LEU A 1 230 ? -12.562 1.840 17.194 1.00 90.94 230 LEU A C 1
ATOM 1858 O O . LEU A 1 230 ? -12.813 2.405 18.263 1.00 90.94 230 LEU A O 1
ATOM 1862 N N . ASP A 1 231 ? -12.082 0.605 17.081 1.00 91.88 231 ASP A N 1
ATOM 1863 C CA . ASP A 1 231 ? -11.708 -0.267 18.190 1.00 91.88 231 ASP A CA 1
ATOM 1864 C C . ASP A 1 231 ? -10.775 0.454 19.169 1.00 91.88 231 ASP A C 1
ATOM 1866 O O . ASP A 1 231 ? -9.804 1.104 18.769 1.00 91.88 231 ASP A O 1
ATOM 1870 N N . GLU A 1 232 ? -11.092 0.369 20.460 1.00 92.25 232 GLU A N 1
ATOM 1871 C CA . GLU A 1 232 ? -10.391 1.148 21.479 1.00 92.25 232 GLU A CA 1
ATOM 1872 C C . GLU A 1 232 ? -8.938 0.697 21.635 1.00 92.25 232 GLU A C 1
ATOM 1874 O O . GLU A 1 232 ? -8.045 1.538 21.667 1.00 92.25 232 GLU A O 1
ATOM 1879 N N . GLU A 1 233 ? -8.677 -0.611 21.625 1.00 93.25 233 GLU A N 1
ATOM 1880 C CA . GLU A 1 233 ? -7.307 -1.130 21.696 1.00 93.25 233 GLU A CA 1
ATOM 1881 C C . GLU A 1 233 ? -6.480 -0.730 20.467 1.00 93.25 233 GLU A C 1
ATOM 1883 O O . GLU A 1 233 ? -5.294 -0.419 20.587 1.00 93.25 233 GLU A O 1
ATOM 1888 N N . LEU A 1 234 ? -7.099 -0.690 19.280 1.00 92.06 234 LEU A N 1
ATOM 1889 C CA . LEU A 1 234 ? -6.434 -0.199 18.076 1.00 92.06 234 LEU A CA 1
ATOM 1890 C C . LEU A 1 234 ? -6.108 1.290 18.206 1.00 92.06 234 LEU A C 1
ATOM 1892 O O . LEU A 1 234 ? -5.004 1.712 17.861 1.00 92.06 234 LEU A O 1
ATOM 1896 N N . ARG A 1 235 ? -7.044 2.091 18.730 1.00 93.00 235 ARG A N 1
ATOM 1897 C CA . ARG A 1 235 ? -6.816 3.513 19.016 1.00 93.00 235 ARG A CA 1
ATOM 1898 C C . ARG A 1 235 ? -5.653 3.687 19.993 1.00 93.00 235 ARG A C 1
ATOM 1900 O O . ARG A 1 235 ? -4.754 4.474 19.708 1.00 93.00 235 ARG A O 1
ATOM 1907 N N . ASP A 1 236 ? -5.638 2.934 21.088 1.00 93.50 236 ASP A N 1
ATOM 1908 C CA . ASP A 1 236 ? -4.586 2.972 22.106 1.00 93.50 236 ASP A CA 1
ATOM 1909 C C . ASP A 1 236 ? -3.214 2.614 21.510 1.00 93.50 236 ASP A C 1
ATOM 1911 O O . ASP A 1 236 ? -2.226 3.320 21.743 1.00 93.50 236 ASP A O 1
ATOM 1915 N N . LEU A 1 237 ? -3.148 1.571 20.674 1.00 92.69 237 LEU A N 1
ATOM 1916 C CA . LEU A 1 237 ? -1.920 1.194 19.975 1.00 92.69 237 LEU A CA 1
ATOM 1917 C C . LEU A 1 237 ? -1.431 2.320 19.053 1.00 92.69 237 LEU A C 1
ATOM 1919 O O . LEU A 1 237 ? -0.253 2.676 19.092 1.00 92.69 237 LEU A O 1
ATOM 1923 N N . LEU A 1 238 ? -2.322 2.918 18.255 1.00 90.31 238 LEU A N 1
ATOM 1924 C CA . LEU A 1 238 ? -1.977 4.019 17.350 1.00 90.31 238 LEU A CA 1
ATOM 1925 C C . LEU A 1 238 ? -1.502 5.264 18.105 1.00 90.31 238 LEU A C 1
ATOM 1927 O O . LEU A 1 238 ? -0.538 5.905 17.682 1.00 90.31 238 LEU A O 1
ATOM 1931 N N . VAL A 1 239 ? -2.128 5.579 19.241 1.00 92.00 239 VAL A N 1
ATOM 1932 C CA . VAL A 1 239 ? -1.703 6.671 20.125 1.00 92.00 239 VAL A CA 1
ATOM 1933 C C . VAL A 1 239 ? -0.271 6.461 20.603 1.00 92.00 239 VAL A C 1
ATOM 1935 O O . VAL A 1 239 ? 0.527 7.399 20.526 1.00 92.00 239 VAL A O 1
ATOM 1938 N N . ARG A 1 240 ? 0.065 5.244 21.050 1.00 92.88 240 ARG A N 1
ATOM 1939 C CA . ARG A 1 240 ? 1.421 4.893 21.492 1.00 92.88 240 ARG A CA 1
ATOM 1940 C C . ARG A 1 240 ? 2.416 4.924 20.334 1.00 92.88 240 ARG A C 1
ATOM 1942 O O . ARG A 1 240 ? 3.484 5.509 20.474 1.00 92.88 240 ARG A O 1
ATOM 1949 N N . CYS A 1 241 ? 2.064 4.385 19.167 1.00 89.44 241 CYS A N 1
ATOM 1950 C CA . CYS A 1 241 ? 2.905 4.451 17.965 1.00 89.44 241 CYS A CA 1
ATOM 1951 C C . CYS A 1 241 ? 3.229 5.896 17.543 1.00 89.44 241 CYS A C 1
ATOM 1953 O O . CYS A 1 241 ? 4.331 6.163 17.064 1.00 89.44 241 CYS A O 1
ATOM 1955 N N . LEU A 1 242 ? 2.293 6.828 17.750 1.00 89.44 242 LEU A N 1
ATOM 1956 C CA . LEU A 1 242 ? 2.430 8.255 17.437 1.00 89.44 242 LEU A CA 1
ATOM 1957 C C . LEU A 1 242 ? 2.799 9.119 18.656 1.00 89.44 242 LEU A C 1
ATOM 1959 O O . LEU A 1 242 ? 2.658 10.346 18.610 1.00 89.44 242 LEU A O 1
ATOM 1963 N N . ALA A 1 243 ? 3.269 8.508 19.748 1.00 91.19 243 ALA A N 1
ATOM 1964 C CA . ALA A 1 243 ? 3.672 9.234 20.944 1.00 91.19 243 ALA A CA 1
ATOM 1965 C C . ALA A 1 243 ? 4.862 10.165 20.661 1.00 91.19 243 ALA A C 1
ATOM 1967 O O . ALA A 1 243 ? 5.803 9.816 19.939 1.00 91.19 243 ALA A O 1
ATOM 1968 N N . ILE A 1 244 ? 4.847 11.360 21.254 1.00 88.69 244 ILE A N 1
ATOM 1969 C CA . ILE A 1 244 ? 5.932 12.339 21.106 1.00 88.69 244 ILE A CA 1
ATOM 1970 C C . ILE A 1 244 ? 7.204 11.807 21.766 1.00 88.69 244 ILE A C 1
ATOM 1972 O O . ILE A 1 244 ? 8.262 11.791 21.138 1.00 88.69 244 ILE A O 1
ATOM 1976 N N . GLN A 1 245 ? 7.084 11.325 23.003 1.00 89.25 245 GLN A N 1
ATOM 1977 C CA . GLN A 1 245 ? 8.187 10.701 23.729 1.00 89.25 245 GLN A CA 1
ATOM 1978 C C . GLN A 1 245 ? 8.460 9.295 23.170 1.00 89.25 245 GLN A C 1
ATOM 1980 O O . GLN A 1 245 ? 7.539 8.471 23.160 1.00 89.25 245 GLN A O 1
ATOM 1985 N N . PRO A 1 246 ? 9.696 8.998 22.724 1.00 89.00 246 PRO A N 1
ATOM 1986 C CA . PRO A 1 246 ? 10.051 7.691 22.172 1.00 89.00 246 PRO A CA 1
ATOM 1987 C C . PRO A 1 246 ? 9.790 6.520 23.122 1.00 89.00 246 PRO A C 1
ATOM 1989 O O . PRO A 1 246 ? 9.368 5.468 22.657 1.00 89.00 246 PRO A O 1
ATOM 1992 N N . ASP A 1 247 ? 9.961 6.717 24.431 1.00 91.38 247 ASP A N 1
ATOM 1993 C CA . ASP A 1 247 ? 9.792 5.661 25.441 1.00 91.38 247 ASP A CA 1
ATOM 1994 C C . ASP A 1 247 ? 8.342 5.174 25.577 1.00 91.38 247 ASP A C 1
ATOM 1996 O O . ASP A 1 247 ? 8.097 4.049 26.004 1.00 91.38 247 ASP A O 1
ATOM 2000 N N . ASN A 1 248 ? 7.371 5.990 25.155 1.00 91.56 248 ASN A N 1
ATOM 2001 C CA . ASN A 1 248 ? 5.959 5.605 25.130 1.00 91.56 248 ASN A CA 1
ATOM 2002 C C . ASN A 1 248 ? 5.588 4.801 23.872 1.00 91.56 248 ASN A C 1
ATOM 2004 O O . ASN A 1 248 ? 4.494 4.226 23.806 1.00 91.56 248 ASN A O 1
ATOM 2008 N N . ARG A 1 249 ? 6.473 4.760 22.864 1.00 92.44 249 ARG A N 1
ATOM 2009 C CA . ARG A 1 249 ? 6.250 4.013 21.622 1.00 92.44 249 ARG A CA 1
ATOM 2010 C C . ARG A 1 249 ? 6.518 2.529 21.863 1.00 92.44 249 ARG A C 1
ATOM 2012 O O . ARG A 1 249 ? 7.525 2.188 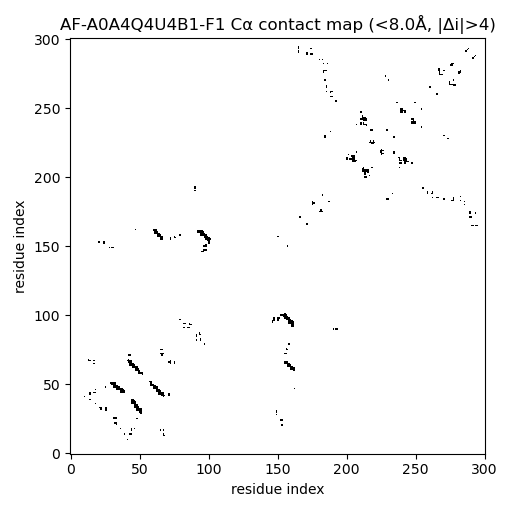22.481 1.00 92.44 249 ARG A O 1
ATOM 2019 N N . PRO A 1 250 ? 5.655 1.628 21.367 1.00 90.06 250 PRO A N 1
ATOM 2020 C CA . PRO A 1 250 ? 5.889 0.205 21.523 1.00 90.06 250 PRO A CA 1
ATOM 2021 C C . PRO A 1 250 ? 7.144 -0.195 20.750 1.00 90.06 250 PRO A C 1
ATOM 2023 O O . PRO A 1 250 ? 7.428 0.319 19.661 1.00 90.06 250 PRO A O 1
ATOM 2026 N N . ARG A 1 251 ? 7.887 -1.165 21.284 1.00 87.50 251 ARG A N 1
ATOM 2027 C CA . ARG A 1 251 ? 8.954 -1.806 20.505 1.00 87.50 251 ARG A CA 1
ATOM 2028 C C . ARG A 1 251 ? 8.333 -2.539 19.318 1.00 87.50 251 ARG A C 1
ATOM 2030 O O . ARG A 1 251 ? 7.208 -3.024 19.406 1.00 87.50 251 ARG A O 1
ATOM 2037 N N . LEU A 1 252 ? 9.091 -2.710 18.233 1.00 79.56 252 LEU A N 1
ATOM 2038 C CA . LEU A 1 252 ? 8.604 -3.415 17.040 1.00 79.56 252 LEU A CA 1
ATOM 2039 C C . LEU A 1 252 ? 8.035 -4.806 17.377 1.00 79.56 252 LEU A C 1
ATOM 2041 O O . LEU A 1 252 ? 6.977 -5.174 16.880 1.00 79.56 252 LEU A O 1
ATOM 2045 N N . GLN A 1 253 ? 8.707 -5.550 18.259 1.00 80.69 253 GLN A N 1
ATOM 2046 C CA . GLN A 1 253 ? 8.247 -6.863 18.713 1.00 80.69 253 GLN A CA 1
ATOM 2047 C C . GLN A 1 253 ? 6.910 -6.792 19.467 1.00 80.69 253 GLN A C 1
ATOM 2049 O O . GLN A 1 253 ? 6.027 -7.599 19.203 1.00 80.69 253 GLN A O 1
ATOM 2054 N N . GLU A 1 254 ? 6.747 -5.824 20.369 1.00 86.88 254 GLU A N 1
ATOM 2055 C CA . GLU A 1 254 ? 5.504 -5.617 21.124 1.00 86.88 254 GLU A CA 1
ATOM 2056 C C . GLU A 1 254 ? 4.349 -5.224 20.193 1.00 86.88 254 GLU A C 1
ATOM 2058 O O . GLU A 1 254 ? 3.245 -5.757 20.301 1.00 86.88 254 GLU A O 1
ATOM 2063 N N . MET A 1 255 ? 4.617 -4.331 19.236 1.00 85.19 255 MET A N 1
ATOM 2064 C CA . MET A 1 255 ? 3.640 -3.909 18.233 1.00 85.19 255 MET A CA 1
ATOM 2065 C C . MET A 1 255 ? 3.180 -5.099 17.381 1.00 85.19 255 MET A C 1
ATOM 2067 O O . MET A 1 255 ? 1.980 -5.305 17.213 1.00 85.19 255 MET A O 1
ATOM 2071 N N . LEU A 1 256 ? 4.122 -5.912 16.890 1.00 80.38 256 LEU A N 1
ATOM 2072 C CA . LEU A 1 256 ? 3.822 -7.116 16.109 1.00 80.38 256 LEU A CA 1
ATOM 2073 C C . LEU A 1 256 ? 2.998 -8.119 16.917 1.00 80.38 256 LEU A C 1
ATOM 2075 O O . LEU A 1 256 ? 1.980 -8.596 16.430 1.00 80.38 256 LEU A O 1
ATOM 2079 N N . GLN A 1 257 ? 3.394 -8.396 18.161 1.00 84.19 257 GLN A N 1
ATOM 2080 C CA . GLN A 1 257 ? 2.676 -9.323 19.036 1.00 84.19 257 GLN A CA 1
ATOM 2081 C C . GLN A 1 257 ? 1.250 -8.850 19.330 1.00 84.19 257 GLN A C 1
ATOM 2083 O O . GLN A 1 257 ? 0.327 -9.661 19.297 1.00 84.19 257 GLN A O 1
ATOM 2088 N N . THR A 1 258 ? 1.062 -7.550 19.571 1.00 87.50 258 THR A N 1
ATOM 2089 C CA . THR A 1 258 ? -0.263 -6.953 19.791 1.00 87.50 258 THR A CA 1
ATOM 2090 C C . THR A 1 258 ? -1.155 -7.133 18.564 1.00 87.50 258 THR A C 1
ATOM 2092 O O . THR A 1 258 ? -2.284 -7.606 18.685 1.00 87.50 258 THR A O 1
ATOM 2095 N N . ILE A 1 259 ? -0.635 -6.826 17.371 1.00 83.44 259 ILE A N 1
ATOM 2096 C CA . ILE A 1 259 ? -1.377 -6.968 16.111 1.00 83.44 259 ILE A CA 1
ATOM 2097 C C . ILE A 1 259 ? -1.704 -8.440 15.829 1.00 83.44 259 ILE A C 1
ATOM 2099 O O . ILE A 1 259 ? -2.852 -8.770 15.542 1.00 83.44 259 ILE A O 1
ATOM 2103 N N . GLU A 1 260 ? -0.728 -9.342 15.945 1.00 81.94 260 GLU A N 1
ATOM 2104 C CA . GLU A 1 260 ? -0.930 -10.778 15.718 1.00 81.94 260 GLU A CA 1
ATOM 2105 C C . GLU A 1 260 ? -1.933 -11.384 16.703 1.00 81.94 260 GLU A C 1
ATOM 2107 O O . GLU A 1 260 ? -2.737 -12.238 16.322 1.00 81.94 260 GLU A O 1
ATOM 2112 N N . ALA A 1 261 ? -1.895 -10.956 17.967 1.00 85.69 261 ALA A N 1
ATOM 2113 C CA . ALA A 1 261 ? -2.872 -11.366 18.962 1.00 85.69 261 ALA A CA 1
ATOM 2114 C C . ALA A 1 261 ? -4.269 -10.890 18.560 1.00 85.69 261 ALA A C 1
ATOM 2116 O O . ALA A 1 261 ? -5.162 -11.727 18.452 1.00 85.69 261 ALA A O 1
ATOM 2117 N N . ALA A 1 262 ? -4.433 -9.600 18.250 1.00 86.25 262 ALA A N 1
ATOM 2118 C CA . ALA A 1 262 ? -5.715 -9.028 17.856 1.00 86.25 262 ALA A CA 1
ATOM 2119 C C . ALA A 1 262 ? -6.302 -9.722 16.616 1.00 86.25 262 ALA A C 1
ATOM 2121 O O . ALA A 1 262 ? -7.453 -10.147 16.645 1.00 86.25 262 ALA A O 1
ATOM 2122 N N . VAL A 1 263 ? -5.504 -9.922 15.561 1.00 79.94 263 VAL A N 1
ATOM 2123 C CA . VAL A 1 263 ? -5.939 -10.611 14.331 1.00 79.94 263 VAL A CA 1
ATOM 2124 C C . VAL A 1 263 ? -6.342 -12.065 14.602 1.00 79.94 263 VAL A C 1
ATOM 2126 O O . VAL A 1 263 ? -7.249 -12.585 13.958 1.00 79.94 263 VAL A O 1
ATOM 2129 N N . ARG A 1 264 ? -5.684 -12.744 15.550 1.00 81.00 264 ARG A N 1
ATOM 2130 C CA . ARG A 1 264 ? -5.962 -14.153 15.861 1.00 81.00 264 ARG A CA 1
ATOM 2131 C C . ARG A 1 264 ? -7.167 -14.343 16.779 1.00 81.00 264 ARG A C 1
ATOM 2133 O O . ARG A 1 264 ? -7.817 -15.383 16.689 1.00 81.00 264 ARG A O 1
ATOM 2140 N N . THR A 1 265 ? -7.405 -13.424 17.712 1.00 87.06 265 THR A N 1
ATOM 2141 C CA . THR A 1 265 ? -8.379 -13.626 18.796 1.00 87.06 265 THR A CA 1
ATOM 2142 C C . THR A 1 265 ? -9.637 -12.785 18.652 1.00 87.06 265 THR A C 1
ATOM 2144 O O . THR A 1 265 ? -10.693 -13.229 19.109 1.00 87.06 265 THR A O 1
ATOM 2147 N N . LYS A 1 266 ? -9.569 -11.599 18.033 1.00 88.56 266 LYS A N 1
ATOM 2148 C CA . LYS A 1 266 ? -10.759 -10.766 17.860 1.00 88.56 266 LYS A CA 1
ATOM 2149 C C . LYS A 1 266 ? -11.683 -11.402 16.833 1.00 88.56 266 LYS A C 1
ATOM 2151 O O . LYS A 1 266 ? -11.286 -11.758 15.729 1.00 88.56 266 LYS A O 1
ATOM 2156 N N . THR A 1 267 ? -12.942 -11.522 17.222 1.00 89.81 267 THR A N 1
ATOM 2157 C CA . THR A 1 267 ? -14.042 -11.952 16.359 1.00 89.81 267 THR A CA 1
ATOM 2158 C C . THR A 1 267 ? -15.037 -10.807 16.234 1.00 89.81 267 THR A C 1
ATOM 2160 O O . THR A 1 267 ? -14.937 -9.820 16.963 1.00 89.81 267 THR A O 1
ATOM 2163 N N . ALA A 1 268 ? -16.025 -10.932 15.347 1.00 87.50 268 ALA A N 1
ATOM 2164 C CA . ALA A 1 268 ? -17.032 -9.894 15.141 1.00 87.50 268 ALA A CA 1
ATOM 2165 C C . ALA A 1 268 ? -17.675 -9.399 16.452 1.00 87.50 268 ALA A C 1
ATOM 2167 O O . ALA A 1 268 ? -17.847 -8.197 16.641 1.00 87.50 268 ALA A O 1
ATOM 2168 N N . GLY A 1 269 ? -17.955 -10.313 17.389 1.00 89.00 269 GLY A N 1
ATOM 2169 C CA . GLY A 1 269 ? -18.564 -9.989 18.682 1.00 89.00 269 GLY A CA 1
ATOM 2170 C C . GLY A 1 269 ? -17.735 -9.043 19.560 1.00 89.00 269 GLY A C 1
ATOM 2171 O O . GLY A 1 269 ? -18.315 -8.311 20.356 1.00 89.00 269 GLY A O 1
ATOM 2172 N N . ALA A 1 270 ? -16.410 -8.987 19.376 1.00 89.62 270 ALA A N 1
ATOM 2173 C CA . ALA A 1 270 ? -15.533 -8.075 20.117 1.00 89.62 270 ALA A CA 1
ATOM 2174 C C . ALA A 1 270 ? -15.786 -6.591 19.788 1.00 89.62 270 ALA A C 1
ATOM 2176 O O . ALA A 1 270 ? -15.348 -5.717 20.527 1.00 89.62 270 ALA A O 1
ATOM 2177 N N . PHE A 1 271 ? -16.504 -6.306 18.700 1.00 90.12 271 PHE A N 1
ATOM 2178 C CA . PHE A 1 271 ? -16.755 -4.953 18.203 1.00 90.12 271 PHE A CA 1
ATOM 2179 C C . PHE A 1 271 ? -18.224 -4.536 18.350 1.00 90.12 271 PHE A C 1
ATOM 2181 O O . PHE A 1 271 ? -18.731 -3.729 17.567 1.00 90.12 271 PHE A O 1
ATOM 2188 N N . ALA A 1 272 ? -18.952 -5.108 19.314 1.00 88.88 272 ALA A N 1
ATOM 2189 C CA . ALA A 1 272 ? -20.300 -4.657 19.644 1.00 88.88 272 ALA A CA 1
ATOM 2190 C C . ALA A 1 272 ? -20.310 -3.145 19.998 1.00 88.88 272 ALA A C 1
ATOM 2192 O O . ALA A 1 272 ? -19.367 -2.662 20.620 1.00 88.88 272 ALA A O 1
ATOM 2193 N N . PRO A 1 273 ? -21.345 -2.378 19.600 1.00 89.12 273 PRO A N 1
ATOM 2194 C CA . PRO A 1 273 ? -22.562 -2.818 18.911 1.00 89.12 273 PRO A CA 1
ATOM 2195 C C . PRO A 1 273 ? -22.390 -3.022 17.393 1.00 89.12 273 PRO A C 1
ATOM 2197 O O . PRO A 1 273 ? -23.274 -3.572 16.744 1.00 89.12 273 PRO A O 1
ATOM 2200 N N . TYR A 1 274 ? -21.245 -2.664 16.814 1.00 88.38 274 TYR A N 1
ATOM 2201 C CA . TYR A 1 274 ? -21.001 -2.624 15.365 1.00 88.38 274 TYR A CA 1
ATOM 2202 C C . TYR A 1 274 ? -20.562 -3.953 14.723 1.00 88.38 274 TYR A C 1
ATOM 2204 O O . TYR A 1 274 ? -20.229 -3.992 13.536 1.00 88.38 274 TYR A O 1
ATOM 2212 N N . HIS A 1 275 ? -20.610 -5.045 15.486 1.00 89.69 275 HIS A N 1
ATOM 2213 C CA . HIS A 1 275 ? -20.213 -6.404 15.106 1.00 89.69 275 HIS A CA 1
ATOM 2214 C C . HIS A 1 275 ? -20.729 -6.889 13.738 1.00 89.69 275 HIS A C 1
ATOM 2216 O O . HIS A 1 275 ? -20.031 -7.632 13.052 1.00 89.69 275 HIS A O 1
ATOM 2222 N N . MET A 1 276 ? -21.907 -6.437 13.289 1.00 88.56 276 MET A N 1
ATOM 2223 C CA . MET A 1 276 ? -22.479 -6.809 11.985 1.00 88.56 276 MET A CA 1
ATOM 2224 C C . MET A 1 276 ? -21.560 -6.499 10.793 1.00 88.56 276 MET A C 1
ATOM 2226 O O . MET A 1 276 ? -21.639 -7.163 9.762 1.00 88.56 276 MET A O 1
ATOM 2230 N N . ARG A 1 277 ? -20.664 -5.515 10.925 1.00 87.69 277 ARG A N 1
ATOM 2231 C CA . ARG A 1 277 ? -19.701 -5.134 9.879 1.00 87.69 277 ARG A CA 1
ATOM 2232 C C . ARG A 1 277 ? -18.396 -5.926 9.911 1.00 87.69 277 ARG A C 1
ATOM 2234 O O . ARG A 1 277 ? -17.617 -5.852 8.965 1.00 87.69 277 ARG A O 1
ATOM 2241 N N . GLU A 1 278 ? -18.168 -6.666 10.986 1.00 88.88 278 GLU A N 1
ATOM 2242 C CA . GLU A 1 278 ? -16.931 -7.398 11.266 1.00 88.88 278 GLU A CA 1
ATOM 2243 C C . GLU A 1 278 ? -17.082 -8.901 10.981 1.00 88.88 278 GLU A C 1
ATOM 2245 O O . GLU A 1 278 ? -16.141 -9.667 11.152 1.00 88.88 278 GLU A O 1
ATOM 2250 N N . GLY A 1 279 ? -18.268 -9.351 10.556 1.00 84.25 279 GLY A N 1
ATOM 2251 C CA . GLY A 1 279 ? -18.480 -10.729 10.119 1.00 84.25 279 GLY A CA 1
ATOM 2252 C C . GLY A 1 279 ? -17.822 -11.015 8.767 1.00 84.25 279 GLY A C 1
ATOM 2253 O O . GLY A 1 279 ? -17.757 -10.141 7.900 1.00 84.25 279 GLY A O 1
ATOM 2254 N N . ASP A 1 280 ? -17.411 -12.265 8.544 1.00 81.12 280 ASP A N 1
ATOM 2255 C CA . ASP A 1 280 ? -16.713 -12.697 7.323 1.00 81.12 280 ASP A CA 1
ATOM 2256 C C . ASP A 1 280 ? -17.444 -12.297 6.034 1.00 81.12 280 ASP A C 1
ATOM 2258 O O . ASP A 1 280 ? -16.820 -11.846 5.074 1.00 81.12 280 ASP A O 1
ATOM 2262 N N . ALA A 1 281 ? -18.776 -12.415 6.010 1.00 81.38 281 ALA A N 1
ATOM 2263 C CA . ALA A 1 281 ? -19.590 -12.031 4.857 1.00 81.38 281 ALA A CA 1
ATOM 2264 C C . ALA A 1 281 ? -19.534 -10.518 4.581 1.00 81.38 281 ALA A C 1
ATOM 2266 O O . ALA A 1 281 ? -19.372 -10.108 3.430 1.00 81.38 281 ALA A O 1
ATOM 2267 N N . ALA A 1 282 ? -19.612 -9.692 5.628 1.00 86.00 282 ALA A N 1
ATOM 2268 C CA . ALA A 1 282 ? -19.543 -8.237 5.516 1.00 86.00 282 ALA A CA 1
ATOM 2269 C C . ALA A 1 282 ? -18.139 -7.768 5.104 1.00 86.00 282 ALA A C 1
ATOM 2271 O O . ALA A 1 282 ? -18.000 -6.911 4.225 1.00 86.00 282 ALA A O 1
ATOM 2272 N N . ILE A 1 283 ? -17.092 -8.376 5.673 1.00 85.75 283 ILE A N 1
ATOM 2273 C CA . ILE A 1 283 ? -15.698 -8.112 5.297 1.00 85.75 283 ILE A CA 1
ATOM 2274 C C . ILE A 1 283 ? -15.458 -8.524 3.846 1.00 85.75 283 ILE A C 1
ATOM 2276 O O . ILE A 1 283 ? -14.929 -7.730 3.067 1.00 85.75 283 ILE A O 1
ATOM 2280 N N . LYS A 1 284 ? -15.890 -9.727 3.447 1.00 82.06 284 LYS A N 1
ATOM 2281 C CA . LYS A 1 284 ? -15.755 -10.210 2.069 1.00 82.06 284 LYS A CA 1
ATOM 2282 C C . LYS A 1 284 ? -16.460 -9.280 1.091 1.00 82.06 284 LYS A C 1
ATOM 2284 O O . LYS A 1 284 ? -15.854 -8.911 0.095 1.00 82.06 284 LYS A O 1
ATOM 2289 N N . HIS A 1 285 ? -17.688 -8.862 1.387 1.00 84.81 285 HIS A N 1
ATOM 2290 C CA . HIS A 1 285 ? -18.419 -7.903 0.560 1.00 84.81 285 HIS A CA 1
ATOM 2291 C C . HIS A 1 285 ? -17.686 -6.555 0.459 1.00 84.81 285 HIS A C 1
ATOM 2293 O O . HIS A 1 285 ? -17.519 -6.015 -0.632 1.00 84.81 285 HIS A O 1
ATOM 2299 N N . THR A 1 286 ? -17.169 -6.044 1.579 1.00 85.75 286 THR A N 1
ATOM 2300 C CA . THR A 1 286 ? -16.395 -4.794 1.614 1.00 85.75 286 THR A CA 1
ATOM 2301 C C . THR A 1 286 ? -15.130 -4.884 0.759 1.00 85.75 286 THR A C 1
ATOM 2303 O O . THR A 1 286 ? -14.849 -3.982 -0.028 1.00 85.75 286 THR A O 1
ATOM 2306 N N . LEU A 1 287 ? -14.368 -5.975 0.876 1.00 83.44 287 LEU A N 1
ATOM 2307 C CA . LEU A 1 287 ? -13.164 -6.194 0.072 1.00 83.44 287 LEU A CA 1
ATOM 2308 C C . LEU A 1 287 ? -13.499 -6.464 -1.396 1.00 83.44 287 LEU A C 1
ATOM 2310 O O . LEU A 1 287 ? -12.768 -6.008 -2.272 1.00 83.44 287 LEU A O 1
ATOM 2314 N N . GLN A 1 288 ? -14.606 -7.152 -1.678 1.00 81.94 288 GLN A N 1
ATOM 2315 C CA . GLN A 1 288 ? -15.100 -7.348 -3.036 1.00 81.94 288 GLN A CA 1
ATOM 2316 C C . GLN A 1 288 ? -15.339 -5.995 -3.702 1.00 81.94 288 GLN A C 1
ATOM 2318 O O . GLN A 1 288 ? -14.700 -5.695 -4.701 1.00 81.94 288 GLN A O 1
ATOM 2323 N N . LEU A 1 289 ? -16.125 -5.125 -3.074 1.00 84.06 289 LEU A N 1
ATOM 2324 C CA . LEU A 1 289 ? -16.447 -3.811 -3.619 1.00 84.06 289 LEU A CA 1
ATOM 2325 C C . LEU A 1 289 ? -15.227 -2.877 -3.709 1.00 84.06 289 LEU A C 1
ATOM 2327 O O . LEU A 1 289 ? -15.007 -2.213 -4.721 1.00 84.06 289 LEU A O 1
ATOM 2331 N N . LEU A 1 290 ? -14.422 -2.798 -2.644 1.00 82.19 290 LEU A N 1
ATOM 2332 C CA . LEU A 1 290 ? -13.340 -1.814 -2.550 1.00 82.19 290 LEU A CA 1
ATOM 2333 C C . LEU A 1 290 ? -12.030 -2.266 -3.193 1.00 82.19 290 LEU A C 1
ATOM 2335 O O . LEU A 1 290 ? -11.183 -1.417 -3.493 1.00 82.19 290 LEU A O 1
ATOM 2339 N N . VAL A 1 291 ? -11.813 -3.568 -3.355 1.00 79.25 291 VAL A N 1
ATOM 2340 C CA . VAL A 1 291 ? -10.580 -4.122 -3.918 1.00 79.25 291 VAL A CA 1
ATOM 2341 C C . VAL A 1 291 ? -10.891 -4.828 -5.221 1.00 79.25 291 VAL A C 1
ATOM 2343 O O . VAL A 1 291 ? -10.422 -4.358 -6.245 1.00 79.25 291 VAL A O 1
ATOM 2346 N N . TYR A 1 292 ? -11.659 -5.913 -5.210 1.00 74.44 292 TYR A N 1
ATOM 2347 C CA . TYR A 1 292 ? -11.754 -6.807 -6.368 1.00 74.44 292 TYR A CA 1
ATOM 2348 C C . TYR A 1 292 ? -12.587 -6.242 -7.533 1.00 74.44 292 TYR A C 1
ATOM 2350 O O . TYR A 1 292 ? -12.184 -6.409 -8.681 1.00 74.44 292 TYR A O 1
ATOM 2358 N N . ASP A 1 293 ? -13.640 -5.478 -7.243 1.00 79.44 293 ASP A N 1
ATOM 2359 C CA . ASP A 1 293 ? -14.546 -4.835 -8.212 1.00 79.44 293 ASP A CA 1
ATOM 2360 C C . ASP A 1 293 ? -14.210 -3.346 -8.420 1.00 79.44 293 ASP A C 1
ATOM 2362 O O . ASP A 1 293 ? -15.000 -2.540 -8.928 1.00 79.44 293 ASP A O 1
ATOM 2366 N N . ALA A 1 294 ? -13.008 -2.941 -8.008 1.00 71.00 294 ALA A N 1
ATOM 2367 C CA . ALA A 1 294 ? -12.563 -1.558 -8.094 1.00 71.00 294 ALA A CA 1
ATOM 2368 C C . ALA A 1 294 ? -12.428 -1.047 -9.540 1.00 71.00 294 ALA A C 1
ATOM 2370 O O . ALA A 1 294 ? -12.420 0.165 -9.756 1.00 71.00 294 ALA A O 1
ATOM 2371 N N . SER A 1 295 ? -12.275 -1.951 -10.511 1.00 64.62 295 SER A N 1
ATOM 2372 C CA . SER A 1 295 ? -12.168 -1.655 -11.944 1.00 64.62 295 SER A CA 1
ATOM 2373 C C . SER A 1 295 ? -13.525 -1.633 -12.654 1.00 64.62 295 SER A C 1
ATOM 2375 O O . SER A 1 295 ? -13.694 -0.880 -13.608 1.00 64.62 295 SER A O 1
ATOM 2377 N N . THR A 1 296 ? -14.513 -2.389 -12.173 1.00 55.84 296 THR A N 1
ATOM 2378 C CA . THR A 1 296 ? -15.883 -2.434 -12.718 1.00 55.84 296 THR A CA 1
ATOM 2379 C C . THR A 1 296 ? -16.739 -1.246 -12.287 1.00 55.84 296 THR A C 1
ATOM 2381 O O . THR A 1 296 ? -17.682 -0.881 -12.978 1.00 55.84 296 THR A O 1
ATOM 2384 N N . THR A 1 297 ? -16.390 -0.592 -11.178 1.00 47.78 297 THR A N 1
ATOM 2385 C CA . THR A 1 297 ? -17.085 0.599 -10.648 1.00 47.78 297 THR A CA 1
ATOM 2386 C C . THR A 1 297 ? -16.519 1.930 -11.172 1.00 47.78 297 THR A C 1
ATOM 2388 O O . THR A 1 297 ? -16.956 3.002 -10.756 1.00 47.78 297 THR A O 1
ATOM 2391 N N . GLY A 1 298 ? -15.535 1.877 -12.078 1.00 43.28 298 GLY A N 1
ATOM 2392 C CA . GLY A 1 298 ? -14.834 3.029 -12.658 1.00 43.28 298 GLY A CA 1
ATOM 2393 C C . GLY A 1 298 ? -15.169 3.308 -14.123 1.00 43.28 298 GLY A C 1
ATOM 2394 O O . GLY A 1 298 ? -14.357 3.909 -14.818 1.00 43.28 298 GLY A O 1
ATOM 2395 N N . GLY A 1 299 ? -16.323 2.857 -14.611 1.00 34.59 299 GLY A N 1
ATOM 2396 C CA . GLY A 1 299 ? -16.801 3.217 -15.940 1.00 34.59 299 GLY A CA 1
ATOM 2397 C C . GLY A 1 299 ? -17.405 4.615 -15.959 1.00 34.59 299 GLY A C 1
ATOM 2398 O O . GLY A 1 299 ? -18.620 4.694 -16.007 1.00 34.59 299 GLY A O 1
ATOM 2399 N N . ILE A 1 300 ? -16.578 5.667 -15.913 1.00 29.56 300 ILE A N 1
ATOM 2400 C CA . ILE A 1 300 ? -16.731 6.917 -16.684 1.00 29.56 300 ILE A CA 1
ATOM 2401 C C . ILE A 1 300 ? -15.310 7.474 -16.890 1.00 29.56 300 ILE A C 1
ATOM 2403 O O . ILE A 1 300 ? -14.594 7.684 -15.913 1.00 29.56 300 ILE A O 1
ATOM 2407 N N . SER A 1 301 ? -14.962 7.601 -18.175 1.00 30.11 301 SER A N 1
ATOM 2408 C CA . SER A 1 301 ? -13.820 8.229 -18.864 1.00 30.11 301 SER A CA 1
ATOM 2409 C C . SER A 1 301 ? -12.755 8.977 -18.062 1.00 30.11 301 SER A C 1
ATOM 2411 O O . SER A 1 301 ? -13.099 9.911 -17.308 1.00 30.11 301 SER A O 1
#

Sequence (301 aa):
MAEPIIINLSDEDGSKRVVDELRTHFSTVRRWEFETLLQEGAYGVVVRIKKKTGLFVGVRRLAVKRALGVDEENQLRNEIKRLKKLRGAEHIVKIVAARDDTNGTGENERNGLERNEGGPETNIARRRKSRLRLRFASLIRLFEKRADNYLVGLNGPVIAMEYLENGTFRRLMARAKRHDIHLPNLVLWSFFLCPRGDVPVLRCKSTYKGIQTMATEILPTEHGHKYPMLDEELRDLLVRCLAIQPDNRPRLQEMLQTIEAAVRTKTAGAFAPYHMREGDAAIKHTLQLLVYDASTTGGIS

pLDDT: mean 72.94, std 22.23, range [23.38, 94.62]

Secondary structure (DSSP, 8-state):
-PPP----TTHHHHHHHHHHHHHHHHHH-SSEEEEEEEEEETTEEEEEEEEPP-SS----EEEEEE-SSHHHHHHHHHHHHHHHHTTT-TTSPPEEEEE-SS--SS----------------S-S-----TTHHHHHHHHHHHHTTTGGGGTT--S-EEEEE--TT--HHHHHHHHHHTTPPPPHHHHHTTTT---S-S------EEETTEEES-GGGSEETTEESSTTS-HHHHHHHHHHTBSSGGGSPPHHHHHHHHHHHHHH--GGGGTTGGGGSSHHHHHHHHIIIIITTTTT----

Nearest PDB structures (foldseek):
  3bce-assembly1_A  TM=4.822E-01  e=1.798E-03  Homo sapiens
  4lrm-assembly5_E  TM=4.660E-01  e=1.134E-03  Homo sapiens
  5jeb-assembly1_A  TM=4.584E-01  e=7.584E-03  Homo sapiens
  5zto-assembly1_A  TM=4.777E-01  e=1.202E-02  Homo sapiens
  7jxl-assembly2_C-2  TM=4.506E-01  e=1.135E-02  Homo sapiens

Radius of gyration: 23.58 Å; Cα contacts (8 Å, |Δi|>4): 316; chains: 1; bounding box: 55×74×58 Å

Foldseek 3Di:
DDDDDPDPPPQVVLQVVQVVVVQVLQVPQPFKHWDAWDDDDPFWTKTKIWTDDDPDDDIFIKIKIDGSDDVSLVVLVVVVVVLVVVAPDPQRWHWLEKDAPVPPDDDPPPDPPDDPDDDDDDDDPDDDDDPPVPVVVVVVVVVSVPRHVSCPPDHGIMTITGDQPLDDVVLLVVLCVVVVHDAAQLVVLVNPPDDDPPDPLVCDWDADPNFTFSLVCQDADPVGGPCPQHDPVNSLLVRQCGTPDVVSHDDPVRSVVSSVCCNVPDALVSRPPRSVCRHPVNNVVSCCSSRVCSVVVPPDD

Solvent-accessible surface area (backbone atoms only — not comparable to full-atom values): 18501 Å² total; per-residue (Å²): 134,85,79,83,84,80,75,80,78,69,61,65,58,44,52,49,52,54,50,50,50,51,42,55,52,24,67,70,39,90,59,39,31,61,71,44,83,74,45,80,51,100,54,26,40,30,32,34,32,35,42,56,88,60,102,63,92,74,86,49,54,30,32,38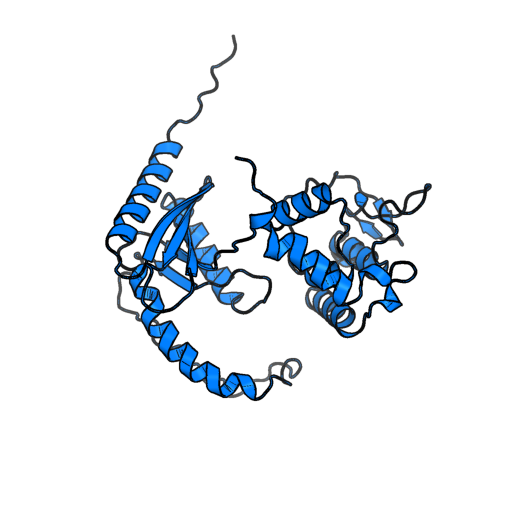,39,35,46,60,49,78,78,32,28,58,55,50,47,52,49,52,56,50,52,62,74,50,64,85,43,92,91,47,84,50,76,70,37,73,51,57,54,84,71,80,66,95,68,76,87,70,74,90,75,73,77,86,76,86,76,96,74,83,87,76,88,85,84,85,82,67,82,76,55,68,71,52,56,61,57,49,59,66,55,58,81,67,53,57,68,80,62,66,89,53,82,49,43,37,40,32,25,63,50,65,87,62,59,52,73,68,54,36,50,53,45,26,60,74,69,72,48,76,80,37,55,74,59,51,59,72,54,72,89,61,89,75,88,79,67,86,62,66,89,47,74,38,75,55,99,88,42,50,16,52,43,47,85,73,43,70,50,98,92,42,52,80,55,74,82,58,49,64,69,59,49,53,51,49,33,25,67,35,26,70,53,68,88,59,30,64,52,72,69,57,49,49,50,52,40,53,47,47,70,71,67,61,53,28,75,78,45,64,93,59,20,77,48,45,33,69,69,42,43,50,52,50,45,38,56,49,41,74,40,43,71,76,77,57,85,69,135

=== Feature glossary ===
The record interleaves many kinds of information about one protein. Here is each kind framed as the question it answers.

Q: What does the local fold look like, residue by residue?
A: The Foldseek 3Di string encodes local tertiary geometry as a 20-letter alphabet — one character per residue — derived from the relative positions of nearby Cα atoms. Unlike the amino-acid sequence, 3Di is a direct function of the 3D structure, so two proteins with the same fold have similar 3Di strings even at low sequence identity.

Q: Which residues are in helices, strands, or loops?
A: The SS8 string is DSSP's per-residue secondary-structure call. α-helix (H) means an i→i+4 H-bond ladder; β-strand (E) means the residue participates in a β-sheet; 3₁₀ (G) and π (I) are tighter and wider helices; T/S are turns/bends; '-' is loop.

Q: How big and how compact is the whole molecule?
A: Radius of gyration (Rg) is the root-mean-square distance of Cα atoms from their centroid — a single number for overall size and compactness. A globular domain of N residues has Rg ≈ 2.2·N^0.38 Å; an extended or disordered chain has a much larger Rg. The Cα contact count is the number of residue pairs whose Cα atoms are within 8 Å and are more than four positions apart in sequence — a standard proxy for tertiary packing density. The bounding box is the smallest axis-aligned box enclosing all Cα atoms.

Q: Where is each backbone atom in 3D?
A: Structure coordinates are given as an mmCIF _atom_site loop: one row per atom with element, residue name, chain id, sequence number, and x/y/z position in Å. Only the four main-chain atoms per residue are included here; side chains are omitted to keep the record compact.

Q: What is the amino-acid chain?
A: Primary structure: the covalent order of the twenty standard amino acids along the backbone. Two proteins with the same sequence will (almost always) fold to the same structure; two with 30% identity often share a fold but not the details.

Q: What if only a Cα trace is available?
A: Three-state secondary structure (P-SEA) collapses the eight DSSP classes into helix (a), strand (b), and coil (c). P-SEA assigns these from Cα geometry alone — distances and angles — without requiring backbone oxygens, so it works on any Cα trace.

Q: What family and function is it annotated with?
A: Database cross-references. InterPro integrates a dozen domain/family signature databases into unified entries with residue-range hits. GO terms attach function/process/location labels with evidence codes. CATH codes position the fold in a four-level structural taxonomy. Organism is the NCBI-taxonomy species name.

Q: How confident is the AlphaFold model at each residue?
A: pLDDT is the predicted lDDT-Cα score: AlphaFold's confidence that the local environment of each residue (all inter-atomic distances within 15 Å) is correctly placed. It is a per-residue number between 0 and 100, with higher meaning more reliable.

Q: How mobile is each atom in the crystal?
A: B-factor (Debye–Waller factor) reflects atomic displacement in the crystal lattice. It is an experimental observable (units Å²), not a prediction; low values mean the atom is pinned down, high values mean it moves or is heterogeneous across the crystal.

Q: Which residues are buried vs exposed?
A: SASA measures how much of the protein is reachable by solvent. It is computed by rolling a water-sized probe over the atomic surface and summing the exposed area (Å²). Per-residue SASA distinguishes core (buried, low SASA) from surface (exposed, high SASA) residues; total SASA is a whole-molecule size measure.

Q: What do the diagnostic plots show?
A: Plot images: a contact map (which residues are close in 3D, as an N×N binary image), a Ramachandran scatter (backbone torsion angles, revealing secondary-structure composition at a glance), and — for AlphaFold structures — a PAE heatmap (pairwise prediction confidence).

Q: What known structures does this most resemble?
A: The Foldseek neighbor list gives the closest experimentally determined structures in the PDB, ranked by structural alignment. TM-score near 1 means near-identical fold; near 0.3 means only rough topology match. This is how one finds what a novel AlphaFold prediction most resembles in the solved-structure universe.

Q: Are the domains correctly placed relative to each other?
A: Predicted aligned error is AlphaFold's pairwise confidence. Unlike pLDDT (per-residue), PAE is per-residue-pair and captures whether two parts of the structure are correctly placed relative to each other. Units are ångströms of expected positional error.

Q: What do the rendered images show?
A: Structure images are PyMOL renders from six orthogonal camera directions. Cartoon representation draws helices as coils and strands as arrows; sticks shows the backbone as bonds; surface shows the solvent-excluded envelope. Rainbow coloring maps sequence position to hue (blue→red, N→C); chain coloring assigns a distinct color per polypeptide.

Q: What are the backbone torsion angles?
A: φ (phi) and ψ (psi) are the two rotatable backbone dihedrals per residue: φ is the C(i-1)–N–Cα–C torsion, ψ is the N–Cα–C–N(i+1) torsion, both in degrees on (−180°, 180°]. α-helical residues cluster near (−60°, −45°); β-strand residues near (−120°, +130°). A Ramachandran plot is simply a scatter of (φ, ψ) for every residue.